Protein AF-A0A538PZJ9-F1 (afdb_monomer)

Secondary structure (DSSP, 8-state):
--EEEEEEE-PPSS--GGGSSEEEEEEE--EEE--SS--EEETT---EEE-SSSEEEEEEE-HHHHHHHHHHHHHHHHHHHHHHHHTTPPPPPHHHHHHHHHHHHHHHHHHHHHH---GGGSEEEEEEEEE-TTS-EEEEEEEEEEEEETTEEEEEEEEEEE-PPTT-EEEEEEE-HHHHHHHHHHHHHT-TTT--HHHHHHHHHHHHHHHT---TTSTT-SEEEEEEETT-SS-B---EEETTEEE-S-S---S---S-SPPPEEE---HHHHHHHHHHHHTT-S-S----TT-------EE--EE-------TT-TT-----S-TTSTTTTT--

Radius of gyration: 20.65 Å; Cα contacts (8 Å, |Δi|>4): 656; chains: 1; bounding box: 59×54×54 Å

Sequence (336 aa):
MTLALGFASRAAIGGDPATKTGTYVMADSRLTIEGPARDRYLDNYLKAVSLGTRSAAVAAGSVTPFVLAIEGARPFIAWNAADRANRGMSPLSLWAEASFVRFHLELMFDEFRTTFADARVNEVTIICAGFFSDGTPGLVRLDRRESQNGNSCESHRAIDVWRPRPGQRVYTVAGTPAYVSILEEAIRRSEPPTGNAFYDVASTLWDIIKHQGDPTRTVGGGLALGYINHGQPLFQWPIIEVDGHVFSRALQYPMNLGTGWPRPMKIHYNPMIFAEIERAHEDGKIASSSPPPDLRFEVTRSWDIRSTTVGELAVGDPRLIVIGQEDQWLLDALDA

Structure (mmCIF, N/CA/C/O backbone):
data_AF-A0A538PZJ9-F1
#
_entry.id   AF-A0A538PZJ9-F1
#
loop_
_atom_site.group_PDB
_atom_site.id
_atom_site.type_symbol
_atom_site.label_atom_id
_atom_site.label_alt_id
_atom_site.label_comp_id
_atom_site.label_asym_id
_atom_site.label_entity_id
_atom_site.label_seq_id
_atom_site.pdbx_PDB_ins_code
_atom_site.Cartn_x
_atom_site.Cartn_y
_atom_site.Cartn_z
_atom_site.occupancy
_atom_site.B_iso_or_equiv
_atom_site.auth_seq_id
_atom_site.auth_comp_id
_atom_site.auth_asym_id
_atom_site.auth_atom_id
_atom_site.pdbx_PDB_model_num
ATOM 1 N N . MET A 1 1 ? 2.276 -8.344 -13.472 1.00 61.62 1 MET A N 1
ATOM 2 C CA . MET A 1 1 ? 1.331 -7.252 -13.144 1.00 61.62 1 MET A CA 1
ATOM 3 C C . MET A 1 1 ? 1.344 -7.032 -11.641 1.00 61.62 1 MET A C 1
ATOM 5 O O . MET A 1 1 ? 1.613 -7.966 -10.895 1.00 61.62 1 MET A O 1
ATOM 9 N N . THR A 1 2 ? 1.183 -5.785 -11.207 1.00 76.62 2 THR A N 1
ATOM 10 C CA . THR A 1 2 ? 1.234 -5.422 -9.789 1.00 76.62 2 THR A CA 1
ATOM 11 C C . THR A 1 2 ? 0.312 -4.238 -9.534 1.00 76.62 2 THR A C 1
ATOM 13 O O . THR A 1 2 ? 0.268 -3.335 -10.369 1.00 76.62 2 THR A O 1
ATOM 16 N N . LEU A 1 3 ? -0.419 -4.261 -8.425 1.00 86.38 3 LEU A N 1
ATOM 17 C CA . LEU A 1 3 ? -1.255 -3.179 -7.924 1.00 86.38 3 LEU A CA 1
ATOM 18 C C . LEU A 1 3 ? -1.035 -3.041 -6.421 1.00 86.38 3 LEU A C 1
ATOM 20 O O . LEU A 1 3 ? -1.098 -4.021 -5.679 1.00 86.38 3 LEU A O 1
ATOM 24 N N . ALA A 1 4 ? -0.819 -1.808 -5.988 1.00 90.06 4 ALA A N 1
ATOM 25 C CA . ALA A 1 4 ? -0.655 -1.433 -4.598 1.00 90.06 4 ALA A CA 1
ATOM 26 C C . ALA A 1 4 ? -1.448 -0.157 -4.322 1.00 90.06 4 ALA A C 1
ATOM 28 O O . ALA A 1 4 ? -1.407 0.801 -5.095 1.00 90.06 4 ALA A O 1
ATOM 29 N N . LEU A 1 5 ? -2.190 -0.162 -3.221 1.00 90.88 5 LEU A N 1
ATOM 30 C CA . LEU A 1 5 ? -3.054 0.932 -2.816 1.00 90.88 5 LEU A CA 1
ATOM 31 C C . LEU A 1 5 ? -2.832 1.240 -1.343 1.00 90.88 5 LEU A C 1
ATOM 33 O O . LEU A 1 5 ? -2.761 0.335 -0.508 1.00 90.88 5 LEU A O 1
ATOM 37 N N . GLY A 1 6 ? -2.793 2.527 -1.023 1.00 88.62 6 GLY A N 1
ATOM 38 C CA . GLY A 1 6 ? -2.803 3.019 0.346 1.00 88.62 6 GLY A CA 1
ATOM 39 C C . GLY A 1 6 ? -3.893 4.056 0.529 1.00 88.62 6 GLY A C 1
ATOM 40 O O . GLY A 1 6 ? -4.125 4.889 -0.346 1.00 88.62 6 GLY A O 1
ATOM 41 N N . PHE A 1 7 ? -4.532 4.023 1.691 1.00 87.00 7 PHE A N 1
ATOM 42 C CA . PHE A 1 7 ? -5.518 5.005 2.107 1.00 87.00 7 PHE A CA 1
ATOM 43 C C . PHE A 1 7 ? -5.257 5.452 3.534 1.00 87.00 7 PHE A C 1
ATOM 45 O O . PHE A 1 7 ? -4.914 4.651 4.408 1.00 87.00 7 PHE A O 1
ATOM 52 N N . ALA A 1 8 ? -5.495 6.733 3.783 1.00 85.00 8 ALA A N 1
ATOM 53 C CA . ALA A 1 8 ? -5.528 7.290 5.119 1.00 85.00 8 ALA A CA 1
ATOM 54 C C . ALA A 1 8 ? -6.752 8.184 5.284 1.00 85.00 8 ALA A C 1
ATOM 56 O O . ALA A 1 8 ? -7.080 9.008 4.432 1.00 85.00 8 ALA A O 1
ATOM 57 N N . SER A 1 9 ? -7.433 8.018 6.407 1.00 81.81 9 SER A N 1
ATOM 58 C CA . SER A 1 9 ? -8.656 8.733 6.744 1.00 81.81 9 SER A CA 1
ATOM 59 C C . SER A 1 9 ? -8.478 9.393 8.096 1.00 81.81 9 SER A C 1
ATOM 61 O O . SER A 1 9 ? -8.022 8.752 9.041 1.00 81.81 9 SER A O 1
ATOM 63 N N . ARG A 1 10 ? -8.880 10.658 8.215 1.00 80.25 10 ARG A N 1
ATOM 64 C CA . ARG A 1 10 ? -9.025 11.343 9.502 1.00 80.25 10 ARG A CA 1
ATOM 65 C C . ARG A 1 10 ? -10.476 11.755 9.680 1.00 80.25 10 ARG A C 1
ATOM 67 O O . ARG A 1 10 ? -10.815 12.934 9.667 1.00 80.25 10 ARG A O 1
ATOM 74 N N . ALA A 1 11 ? -11.345 10.761 9.789 1.00 70.62 11 ALA A N 1
ATOM 75 C CA . ALA A 1 11 ? -12.776 10.980 9.890 1.00 70.62 11 ALA A CA 1
ATOM 76 C C . ALA A 1 11 ? -13.189 11.726 11.167 1.00 70.62 11 ALA A C 1
ATOM 78 O O . ALA A 1 11 ? -12.542 11.635 12.213 1.00 70.62 11 ALA A O 1
ATOM 79 N N . ALA A 1 12 ? -14.320 12.428 11.085 1.00 54.03 12 ALA A N 1
ATOM 80 C CA . ALA A 1 12 ? -15.041 12.867 12.271 1.00 54.03 12 ALA A CA 1
ATOM 81 C C . ALA A 1 12 ? -15.545 11.632 13.048 1.00 54.03 12 ALA A C 1
ATOM 83 O O . ALA A 1 12 ? -15.892 10.610 12.458 1.00 54.03 12 ALA A O 1
ATOM 84 N N . ILE A 1 13 ? -15.527 11.704 14.377 1.00 42.94 13 ILE A N 1
ATOM 85 C CA . ILE A 1 13 ? -15.846 10.596 15.290 1.00 42.94 13 ILE A CA 1
ATOM 86 C C . ILE A 1 13 ? -17.229 9.991 14.953 1.00 42.94 13 ILE A C 1
ATOM 88 O O . ILE A 1 13 ? -18.209 10.729 14.944 1.00 42.94 13 ILE A O 1
ATOM 92 N N . GLY A 1 14 ? -17.324 8.664 14.735 1.00 41.75 14 GLY A N 1
ATOM 93 C CA . GLY A 1 14 ? -18.607 7.929 14.791 1.00 41.75 14 GLY A CA 1
ATOM 94 C C . GLY A 1 14 ? -18.992 6.948 13.666 1.00 41.75 14 GLY A C 1
ATOM 95 O O . GLY A 1 14 ? -20.095 6.417 13.728 1.00 41.75 14 GLY A O 1
ATOM 96 N N . GLY A 1 15 ? -18.154 6.669 12.662 1.00 41.75 15 GLY A N 1
ATOM 97 C CA . GLY A 1 15 ? -18.543 5.816 11.521 1.00 41.75 15 GLY A CA 1
ATOM 98 C C . GLY A 1 15 ? -18.035 4.356 11.515 1.00 41.75 15 GLY A C 1
ATOM 99 O O . GLY A 1 15 ? -17.222 3.953 12.354 1.00 41.75 15 GLY A O 1
ATOM 100 N N . ASP A 1 16 ? -18.526 3.574 10.534 1.00 48.88 16 ASP A N 1
ATOM 101 C CA . ASP A 1 16 ? -18.053 2.245 10.070 1.00 48.88 16 ASP A CA 1
ATOM 102 C C . ASP A 1 16 ? -16.510 2.136 10.140 1.00 48.88 16 ASP A C 1
ATOM 104 O O . ASP A 1 16 ? -15.851 3.139 9.867 1.00 48.88 16 ASP A O 1
ATOM 108 N N . PRO A 1 17 ? -15.884 0.993 10.496 1.00 44.31 17 PRO A N 1
ATOM 109 C CA . PRO A 1 17 ? -14.434 0.788 10.357 1.00 44.31 17 PRO A CA 1
ATOM 110 C C . PRO A 1 17 ? -13.792 1.318 9.054 1.00 44.31 17 PRO A C 1
ATOM 112 O O . PRO A 1 17 ? -12.679 1.830 9.137 1.00 44.31 17 PRO A O 1
ATOM 115 N N . ALA A 1 18 ? -14.481 1.309 7.903 1.00 46.81 18 ALA A N 1
ATOM 116 C CA . ALA A 1 18 ? -14.016 1.927 6.641 1.00 46.81 18 ALA A CA 1
ATOM 117 C C . ALA A 1 18 ? -13.962 3.475 6.659 1.00 46.81 18 ALA A C 1
ATOM 119 O O . ALA A 1 18 ? -13.369 4.130 5.801 1.00 46.81 18 ALA A O 1
ATOM 120 N N . THR A 1 19 ? -14.609 4.072 7.652 1.00 51.59 19 THR A N 1
ATOM 121 C CA . THR A 1 19 ? -14.789 5.510 7.860 1.00 51.59 19 THR A CA 1
ATOM 122 C C . THR A 1 19 ? -14.222 5.974 9.200 1.00 51.59 19 THR A C 1
ATOM 124 O O . THR A 1 19 ? -14.517 7.082 9.625 1.00 51.59 19 THR A O 1
ATOM 127 N N . LYS A 1 20 ? -13.413 5.159 9.887 1.00 71.00 20 LYS A N 1
ATOM 128 C CA . LYS A 1 20 ? -12.708 5.576 11.106 1.00 71.00 20 LYS A CA 1
ATOM 129 C C . LYS A 1 20 ? -11.421 6.321 10.758 1.00 71.00 20 LYS A C 1
ATOM 131 O O . LYS A 1 20 ? -10.907 6.242 9.643 1.00 71.00 20 LYS A O 1
ATOM 136 N N . THR A 1 21 ? -10.912 7.085 11.721 1.00 81.81 21 THR A N 1
ATOM 137 C CA . THR A 1 21 ? -9.557 7.636 11.637 1.00 81.81 21 THR A CA 1
ATOM 138 C C . THR A 1 21 ? -8.569 6.477 11.637 1.00 81.81 21 THR A C 1
ATOM 140 O O . THR A 1 21 ? -8.575 5.693 12.584 1.00 81.81 21 THR A O 1
ATOM 143 N N . GLY A 1 22 ? -7.745 6.348 10.603 1.00 87.44 22 GLY A N 1
ATOM 144 C CA . GLY A 1 22 ? -6.877 5.189 10.420 1.00 87.44 22 GLY A CA 1
ATOM 145 C C . GLY A 1 22 ? -6.266 5.108 9.029 1.00 87.44 22 GLY A C 1
ATOM 146 O O . GLY A 1 22 ? -6.431 6.015 8.209 1.00 87.44 22 GLY A O 1
ATOM 147 N N . THR A 1 23 ? -5.567 4.008 8.773 1.00 88.81 23 THR A N 1
ATOM 148 C CA . THR A 1 23 ? -5.000 3.684 7.464 1.00 88.81 23 THR A CA 1
ATOM 149 C C . THR A 1 23 ? -5.351 2.267 7.047 1.00 88.81 23 THR A C 1
ATOM 151 O O . THR A 1 23 ? -5.601 1.396 7.883 1.00 88.81 23 THR A O 1
ATOM 154 N N . TYR A 1 24 ? -5.382 2.034 5.741 1.00 87.69 24 TYR A N 1
ATOM 155 C CA . TYR A 1 24 ? -5.530 0.705 5.166 1.00 87.69 24 TYR A CA 1
ATOM 156 C C . TYR A 1 24 ? -4.735 0.588 3.872 1.00 87.69 24 TYR A C 1
ATOM 158 O O . TYR A 1 24 ? -4.482 1.578 3.184 1.00 87.69 24 TYR A O 1
ATOM 166 N N . VAL A 1 25 ? -4.315 -0.635 3.572 1.00 90.31 25 VAL A N 1
ATOM 167 C CA . VAL A 1 25 ? -3.546 -0.979 2.379 1.00 90.31 25 VAL A CA 1
ATOM 168 C C . VAL A 1 25 ? -4.177 -2.170 1.684 1.00 90.31 25 VAL A C 1
ATOM 170 O O . VAL A 1 25 ? -4.734 -3.061 2.334 1.00 90.31 25 VAL A O 1
ATOM 173 N N . MET A 1 26 ? -4.070 -2.181 0.362 1.00 88.81 26 MET A N 1
ATOM 174 C CA . MET A 1 26 ? -4.499 -3.294 -0.476 1.00 88.81 26 MET A CA 1
ATOM 175 C C . MET A 1 26 ? -3.424 -3.576 -1.520 1.00 88.81 26 MET A C 1
ATOM 177 O O . MET A 1 26 ? -2.819 -2.647 -2.052 1.00 88.81 26 MET A O 1
ATOM 181 N N . ALA A 1 27 ? -3.183 -4.848 -1.816 1.00 88.50 27 ALA A N 1
ATOM 182 C CA . ALA A 1 27 ? -2.302 -5.246 -2.904 1.00 88.50 27 ALA A CA 1
ATOM 183 C C . ALA A 1 27 ? -2.776 -6.547 -3.541 1.00 88.50 27 ALA A C 1
ATOM 185 O O . ALA A 1 27 ? -3.289 -7.435 -2.853 1.00 88.50 27 ALA A O 1
ATOM 186 N N . ASP A 1 28 ? -2.560 -6.679 -4.845 1.00 84.81 28 ASP A N 1
ATOM 187 C CA . ASP A 1 28 ? -2.688 -7.976 -5.496 1.00 84.81 28 ASP A CA 1
ATOM 188 C C . ASP A 1 28 ? -1.518 -8.893 -5.080 1.00 84.81 28 ASP A C 1
ATOM 190 O O . ASP A 1 28 ? -0.452 -8.436 -4.664 1.00 84.81 28 ASP A O 1
ATOM 194 N N . SER A 1 29 ? -1.699 -10.207 -5.188 1.00 77.81 29 SER A N 1
ATOM 195 C CA . SER A 1 29 ? -0.658 -11.187 -4.821 1.00 77.81 29 SER A CA 1
ATOM 196 C C . SER A 1 29 ? -0.031 -11.896 -6.023 1.00 77.81 29 SER A C 1
ATOM 198 O O . SER A 1 29 ? 0.805 -12.779 -5.849 1.00 77.81 29 SER A O 1
ATOM 200 N N . ARG A 1 30 ? -0.391 -11.522 -7.258 1.00 77.19 30 ARG A N 1
ATOM 201 C CA . ARG A 1 30 ? 0.117 -12.191 -8.460 1.00 77.19 30 ARG A CA 1
ATOM 202 C C . ARG A 1 30 ? 1.496 -11.665 -8.836 1.00 77.19 30 ARG A C 1
ATOM 204 O O . ARG A 1 30 ? 1.635 -10.537 -9.293 1.00 77.19 30 ARG A O 1
ATOM 211 N N . LEU A 1 31 ? 2.531 -12.479 -8.710 1.00 78.75 31 LEU A N 1
ATOM 212 C CA . LEU A 1 31 ? 3.847 -12.186 -9.265 1.00 78.75 31 LEU A CA 1
ATOM 213 C C . LEU A 1 31 ? 3.953 -12.761 -10.679 1.00 78.75 31 LEU A C 1
ATOM 215 O O . LEU A 1 31 ? 3.709 -13.946 -10.899 1.00 78.75 31 LEU A O 1
ATOM 219 N N . THR A 1 32 ? 4.349 -11.920 -11.631 1.00 78.00 32 THR A N 1
ATOM 220 C CA . THR A 1 32 ? 4.743 -12.350 -12.976 1.00 78.00 32 THR A CA 1
ATOM 221 C C . THR A 1 32 ? 6.255 -12.524 -12.999 1.00 78.00 32 THR A C 1
ATOM 223 O O . THR A 1 32 ? 6.982 -11.594 -12.663 1.00 78.00 32 THR A O 1
ATOM 226 N N . ILE A 1 33 ? 6.717 -13.710 -13.380 1.00 78.12 33 ILE A N 1
ATOM 227 C CA . ILE A 1 33 ? 8.124 -14.010 -13.629 1.00 78.12 33 ILE A CA 1
ATOM 228 C C . ILE A 1 33 ? 8.288 -14.096 -15.140 1.00 78.12 33 ILE A C 1
ATOM 230 O O . ILE A 1 33 ? 7.851 -15.071 -15.759 1.00 78.12 33 ILE A O 1
ATOM 234 N N . GLU A 1 34 ? 8.897 -13.068 -15.717 1.00 74.06 34 GLU A N 1
ATOM 235 C CA . GLU A 1 34 ? 9.198 -13.029 -17.144 1.00 74.06 34 GLU A CA 1
ATOM 236 C C . GLU A 1 34 ? 10.219 -14.119 -17.482 1.00 74.06 34 GLU A C 1
ATOM 238 O O . GLU A 1 34 ? 11.221 -14.309 -16.786 1.00 74.06 34 GLU A O 1
ATOM 243 N N . GLY A 1 35 ? 9.934 -14.889 -18.529 1.00 70.25 35 GLY A N 1
ATOM 244 C CA . GLY A 1 35 ? 10.761 -16.018 -18.937 1.00 70.25 35 GLY A CA 1
ATOM 245 C C . GLY A 1 35 ? 11.032 -16.002 -20.439 1.00 70.25 35 GLY A C 1
ATOM 246 O O . GLY A 1 35 ? 10.166 -15.601 -21.210 1.00 70.25 35 GLY A O 1
ATOM 247 N N . PRO A 1 36 ? 12.187 -16.519 -20.897 1.00 69.81 36 PRO A N 1
ATOM 248 C CA . PRO A 1 36 ? 12.606 -16.429 -22.300 1.00 69.81 36 PRO A CA 1
ATOM 249 C C . PRO A 1 36 ? 11.684 -17.154 -23.297 1.00 69.81 36 PRO A C 1
ATOM 251 O O . PRO A 1 36 ? 11.761 -16.896 -24.491 1.00 69.81 36 PRO A O 1
ATOM 254 N N . ALA A 1 37 ? 10.828 -18.068 -22.829 1.00 71.75 37 ALA A N 1
ATOM 255 C CA . ALA A 1 37 ? 9.879 -18.806 -23.670 1.00 71.75 37 ALA A CA 1
ATOM 256 C C . ALA A 1 37 ? 8.406 -18.523 -23.335 1.00 71.75 37 ALA A C 1
ATOM 258 O O . ALA A 1 37 ? 7.539 -18.679 -24.191 1.00 71.75 37 ALA A O 1
ATOM 259 N N . ARG A 1 38 ? 8.115 -18.184 -22.076 1.00 72.25 38 ARG A N 1
ATOM 260 C CA . ARG A 1 38 ? 6.787 -17.829 -21.571 1.00 72.25 38 ARG A CA 1
ATOM 261 C C . ARG A 1 38 ? 6.915 -17.250 -20.173 1.00 72.25 38 ARG A C 1
ATOM 263 O O . ARG A 1 38 ? 7.774 -17.694 -19.402 1.00 72.25 38 ARG A O 1
ATOM 270 N N . ASP A 1 39 ? 5.985 -16.376 -19.834 1.00 76.50 39 ASP A N 1
ATOM 271 C CA . ASP A 1 39 ? 5.821 -15.893 -18.473 1.00 76.50 39 ASP A CA 1
ATOM 272 C C . ASP A 1 39 ? 5.317 -17.012 -17.557 1.00 76.50 39 ASP A C 1
ATOM 274 O O . ASP A 1 39 ? 4.609 -17.940 -17.970 1.00 76.50 39 ASP A O 1
ATOM 278 N N . ARG A 1 40 ? 5.705 -16.931 -16.286 1.00 75.94 40 ARG A N 1
ATOM 279 C CA . ARG A 1 40 ? 5.169 -17.766 -15.208 1.00 75.94 40 ARG A CA 1
ATOM 280 C C . ARG A 1 40 ? 4.471 -16.875 -14.195 1.00 75.94 40 ARG A C 1
ATOM 282 O O . ARG A 1 40 ? 4.907 -15.754 -13.950 1.00 75.94 40 ARG A O 1
ATOM 289 N N . TYR A 1 41 ? 3.422 -17.396 -13.574 1.00 74.56 41 TYR A N 1
ATOM 290 C CA . TYR A 1 41 ? 2.650 -16.669 -12.573 1.00 74.56 41 TYR A CA 1
ATOM 291 C C . TYR A 1 41 ? 2.722 -17.396 -11.230 1.00 74.56 41 TYR A C 1
ATOM 293 O O . TYR A 1 41 ? 2.601 -18.621 -11.175 1.00 74.56 41 TYR A O 1
ATOM 301 N N . LEU A 1 42 ? 2.952 -16.636 -10.161 1.00 74.19 42 LEU A N 1
ATOM 302 C CA . LEU A 1 42 ? 2.802 -17.077 -8.777 1.00 74.19 42 LEU A CA 1
ATOM 303 C C . LEU A 1 42 ? 1.675 -16.259 -8.152 1.00 74.19 42 LEU A C 1
ATOM 305 O O . LEU A 1 42 ? 1.825 -15.057 -7.967 1.00 74.19 42 LEU A O 1
ATOM 309 N N . ASP A 1 43 ? 0.554 -16.895 -7.832 1.00 70.06 43 ASP A N 1
ATOM 310 C CA . ASP A 1 43 ? -0.666 -16.184 -7.426 1.00 70.06 43 ASP A CA 1
ATOM 311 C C . ASP A 1 43 ? -0.727 -15.830 -5.927 1.00 70.06 43 ASP A C 1
ATOM 313 O O . ASP A 1 43 ? -1.637 -15.128 -5.487 1.00 70.06 43 ASP A O 1
ATOM 317 N N . ASN A 1 44 ? 0.251 -16.278 -5.138 1.00 69.38 44 ASN A N 1
ATOM 318 C CA . ASN A 1 44 ? 0.322 -16.128 -3.681 1.00 69.38 44 ASN A CA 1
ATOM 319 C C . ASN A 1 44 ? 1.574 -15.371 -3.207 1.00 69.38 44 ASN A C 1
ATOM 321 O O . ASN A 1 44 ? 2.074 -15.602 -2.103 1.00 69.38 44 ASN A O 1
ATOM 325 N N . TYR A 1 45 ? 2.115 -14.487 -4.043 1.00 75.12 45 TYR A N 1
ATOM 326 C CA . TYR A 1 45 ? 3.289 -13.715 -3.680 1.00 75.12 45 TYR A CA 1
ATOM 327 C C . TYR A 1 45 ? 2.941 -12.557 -2.740 1.00 75.12 45 TYR A C 1
ATOM 329 O O . TYR A 1 45 ? 2.044 -11.754 -3.000 1.00 75.12 45 TYR A O 1
ATOM 337 N N . LEU A 1 46 ? 3.702 -12.427 -1.655 1.00 74.56 46 LEU A N 1
ATOM 338 C CA . LEU A 1 46 ? 3.442 -11.426 -0.635 1.00 74.56 46 LEU A CA 1
ATOM 339 C C . LEU A 1 46 ? 4.003 -10.047 -1.021 1.00 74.56 46 LEU A C 1
ATOM 341 O O . LEU A 1 46 ? 5.167 -9.750 -0.771 1.00 74.56 46 LEU A O 1
ATOM 345 N N . LYS A 1 47 ? 3.148 -9.172 -1.562 1.00 83.12 47 LYS A N 1
ATOM 346 C CA . LYS A 1 47 ? 3.472 -7.756 -1.850 1.00 83.12 47 LYS A CA 1
ATOM 347 C C . LYS A 1 47 ? 3.062 -6.792 -0.736 1.00 83.12 47 LYS A C 1
ATOM 349 O O . LYS A 1 47 ? 3.061 -5.584 -0.939 1.00 83.12 47 LYS A O 1
ATOM 354 N N . ALA A 1 48 ? 2.664 -7.325 0.418 1.00 87.50 48 ALA A N 1
ATOM 355 C CA . ALA A 1 48 ? 2.088 -6.582 1.530 1.00 87.50 48 ALA A CA 1
ATOM 356 C C . ALA A 1 48 ? 2.698 -7.042 2.860 1.00 87.50 48 ALA A C 1
ATOM 358 O O . ALA A 1 48 ? 2.634 -8.225 3.216 1.00 87.50 48 ALA A O 1
ATOM 359 N N . VAL A 1 49 ? 3.297 -6.121 3.611 1.00 89.50 49 VAL A N 1
ATOM 360 C CA . VAL A 1 49 ? 4.055 -6.433 4.828 1.00 89.50 49 VAL A CA 1
ATOM 361 C C . VAL A 1 49 ? 3.747 -5.473 5.964 1.00 89.50 49 VAL A C 1
ATOM 363 O O . VAL A 1 49 ? 3.476 -4.303 5.736 1.00 89.50 49 VAL A O 1
ATOM 366 N N . SER A 1 50 ? 3.817 -5.954 7.206 1.00 90.19 50 SER A N 1
ATOM 367 C CA . SER A 1 50 ? 3.918 -5.052 8.359 1.00 90.19 50 SER A CA 1
ATOM 368 C C . SER A 1 50 ? 5.341 -4.502 8.410 1.00 90.19 50 SER A C 1
ATOM 370 O O . SER A 1 50 ? 6.286 -5.294 8.352 1.00 90.19 50 SER A O 1
ATOM 372 N N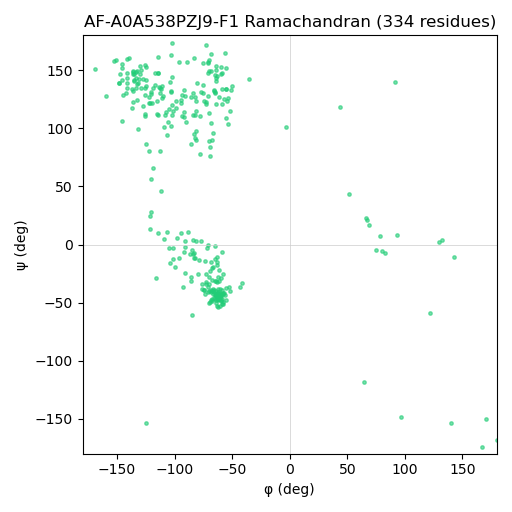 . LEU A 1 51 ? 5.486 -3.183 8.529 1.00 89.06 51 LEU A N 1
ATOM 373 C CA . LEU A 1 51 ? 6.792 -2.552 8.727 1.00 89.06 51 LEU A CA 1
ATOM 374 C C . LEU A 1 51 ? 7.141 -2.553 10.215 1.00 89.06 51 LEU A C 1
ATOM 376 O O . LEU A 1 51 ? 8.102 -3.201 10.625 1.00 89.06 51 LEU A O 1
ATOM 380 N N . GLY A 1 52 ? 6.302 -1.898 11.015 1.00 86.19 52 GLY A N 1
ATOM 381 C CA . GLY A 1 52 ? 6.354 -1.915 12.470 1.00 86.19 52 GLY A CA 1
ATOM 382 C C . GLY A 1 52 ? 5.031 -2.355 13.088 1.00 86.19 52 GLY A C 1
ATOM 383 O O . GLY A 1 52 ? 4.237 -3.088 12.492 1.00 86.19 52 GLY A O 1
ATOM 384 N N . THR A 1 53 ? 4.780 -1.910 14.319 1.00 84.94 53 THR A N 1
ATOM 385 C CA . THR A 1 53 ? 3.551 -2.252 15.052 1.00 84.94 53 THR A CA 1
ATOM 386 C C . THR A 1 53 ? 2.330 -1.534 14.490 1.00 84.94 53 THR A C 1
ATOM 388 O O . THR A 1 53 ? 1.241 -2.102 14.478 1.00 84.94 53 THR A O 1
ATOM 391 N N . ARG A 1 54 ? 2.496 -0.301 13.997 1.00 88.88 54 ARG A N 1
ATOM 392 C CA . ARG A 1 54 ? 1.392 0.579 13.580 1.00 88.88 54 ARG A CA 1
ATOM 393 C C . ARG A 1 54 ? 1.467 1.010 12.116 1.00 88.88 54 ARG A C 1
ATOM 395 O O . ARG A 1 54 ? 0.906 2.043 11.750 1.00 88.88 54 ARG A O 1
ATOM 402 N N . SER A 1 55 ? 2.131 0.212 11.290 1.00 93.62 55 SER A N 1
ATOM 403 C CA . SER A 1 55 ? 2.361 0.524 9.884 1.00 93.62 55 SER A CA 1
ATOM 404 C C . SER A 1 55 ? 2.514 -0.720 9.014 1.00 93.62 55 SER A C 1
ATOM 406 O O . SER A 1 55 ? 2.873 -1.812 9.470 1.00 93.62 55 SER A O 1
ATOM 408 N N . ALA A 1 56 ? 2.263 -0.530 7.727 1.00 93.94 56 ALA A N 1
ATOM 409 C CA . ALA A 1 56 ? 2.436 -1.529 6.692 1.00 93.94 56 ALA A CA 1
ATOM 410 C C . ALA A 1 56 ? 3.024 -0.905 5.428 1.00 93.94 56 ALA A C 1
ATOM 412 O O . ALA A 1 56 ? 2.928 0.303 5.226 1.00 93.94 56 ALA A O 1
ATOM 413 N N . ALA A 1 57 ? 3.591 -1.746 4.570 1.00 94.62 57 ALA A N 1
ATOM 414 C CA . ALA A 1 57 ? 4.004 -1.397 3.223 1.00 94.62 57 ALA A CA 1
ATOM 415 C C . ALA A 1 57 ? 3.355 -2.334 2.209 1.00 94.62 57 ALA A C 1
ATOM 417 O O . ALA A 1 57 ? 3.249 -3.541 2.443 1.00 94.62 57 ALA A O 1
ATOM 418 N N . VAL A 1 58 ? 2.964 -1.770 1.074 1.00 93.19 58 VAL A N 1
ATOM 419 C CA . VAL A 1 58 ? 2.582 -2.502 -0.133 1.00 93.19 58 VAL A CA 1
ATOM 420 C C . VAL A 1 58 ? 3.409 -2.018 -1.312 1.00 93.19 58 VAL A C 1
ATOM 422 O O . VAL A 1 58 ? 3.847 -0.868 -1.306 1.00 93.19 58 VAL A O 1
ATOM 425 N N . ALA A 1 59 ? 3.633 -2.864 -2.314 1.00 92.00 59 ALA A N 1
ATOM 426 C CA . ALA A 1 59 ? 4.448 -2.481 -3.461 1.00 92.00 59 ALA A CA 1
ATOM 427 C C . ALA A 1 59 ? 3.883 -2.894 -4.816 1.00 92.00 59 ALA A C 1
ATOM 429 O O . ALA A 1 59 ? 3.232 -3.931 -4.966 1.00 92.00 59 ALA A O 1
ATOM 430 N N . ALA A 1 60 ? 4.199 -2.062 -5.802 1.00 90.19 60 ALA A N 1
ATOM 431 C CA . ALA A 1 60 ? 3.999 -2.313 -7.215 1.00 90.19 60 ALA A CA 1
ATOM 432 C C . ALA A 1 60 ? 5.321 -2.131 -7.977 1.00 90.19 60 ALA A C 1
ATOM 434 O O . ALA A 1 60 ? 6.207 -1.406 -7.534 1.00 90.19 60 ALA A O 1
ATOM 435 N N . GLY A 1 61 ? 5.454 -2.799 -9.119 1.00 87.19 61 GLY A N 1
ATOM 436 C CA . GLY A 1 61 ? 6.674 -2.878 -9.914 1.00 87.19 61 GLY A CA 1
ATOM 437 C C . GLY A 1 61 ? 7.477 -4.148 -9.634 1.00 87.19 61 GLY A C 1
ATOM 438 O O . GLY A 1 61 ? 6.933 -5.216 -9.344 1.00 87.19 61 GLY A O 1
ATOM 439 N N . SER A 1 62 ? 8.790 -4.028 -9.759 1.00 83.44 62 SER A N 1
ATOM 440 C CA . SER A 1 62 ? 9.758 -5.091 -9.552 1.00 83.44 62 SER A CA 1
ATOM 441 C C . SER A 1 62 ? 9.768 -5.558 -8.100 1.00 83.44 62 SER A C 1
ATOM 443 O O . SER A 1 62 ? 9.850 -4.778 -7.149 1.00 83.44 62 SER A O 1
ATOM 445 N N . VAL A 1 63 ? 9.694 -6.875 -7.933 1.00 81.31 63 VAL A N 1
ATOM 446 C CA . VAL A 1 63 ? 9.580 -7.509 -6.620 1.00 81.31 63 VAL A CA 1
ATOM 447 C C . VAL A 1 63 ? 10.901 -7.521 -5.858 1.00 81.31 63 VAL A C 1
ATOM 449 O O . VAL A 1 63 ? 10.921 -7.395 -4.638 1.00 81.31 63 VAL A O 1
ATOM 452 N N . THR A 1 64 ? 12.014 -7.652 -6.573 1.00 81.62 64 THR A N 1
ATOM 453 C CA . THR A 1 64 ? 13.342 -7.787 -5.980 1.00 81.62 64 THR A CA 1
ATOM 454 C C . THR A 1 64 ? 13.764 -6.556 -5.174 1.00 81.62 64 THR A C 1
ATOM 456 O O . THR A 1 64 ? 14.080 -6.730 -3.995 1.00 81.62 64 THR A O 1
ATOM 459 N N . PRO A 1 65 ? 13.719 -5.318 -5.715 1.00 84.62 65 PRO A N 1
ATOM 460 C CA . PRO A 1 65 ? 14.068 -4.134 -4.932 1.00 84.62 65 PRO A CA 1
ATOM 461 C C . PRO A 1 65 ? 13.114 -3.923 -3.748 1.00 84.62 65 PRO A C 1
ATOM 463 O O . PRO A 1 65 ? 13.560 -3.496 -2.687 1.00 84.62 65 PRO A O 1
ATOM 466 N N . PHE A 1 66 ? 11.832 -4.292 -3.874 1.00 87.50 66 PHE A N 1
ATOM 467 C CA . PHE A 1 66 ? 10.900 -4.272 -2.744 1.00 87.50 66 PHE A CA 1
ATOM 468 C C . PHE A 1 66 ? 11.335 -5.223 -1.623 1.00 87.50 66 PHE A C 1
ATOM 470 O O . PHE A 1 66 ? 11.472 -4.794 -0.480 1.00 87.50 66 PHE A O 1
ATOM 477 N N . VAL A 1 67 ? 11.579 -6.500 -1.932 1.00 86.50 67 VAL A N 1
ATOM 478 C CA . VAL A 1 67 ? 11.969 -7.504 -0.927 1.00 86.50 67 VAL A CA 1
ATOM 479 C C . VAL A 1 67 ? 13.246 -7.093 -0.218 1.00 86.50 67 VAL A C 1
ATOM 481 O O . VAL A 1 67 ? 13.294 -7.131 1.006 1.00 86.50 67 VAL A O 1
ATOM 484 N N . LEU A 1 68 ? 14.262 -6.671 -0.969 1.00 85.38 68 LEU A N 1
ATOM 485 C CA . LEU A 1 68 ? 15.545 -6.284 -0.392 1.00 85.38 68 LEU A CA 1
ATOM 486 C C . LEU A 1 68 ? 15.414 -5.042 0.499 1.00 85.38 68 LEU A C 1
ATOM 488 O O . LEU A 1 68 ? 15.945 -5.032 1.608 1.00 85.38 68 LEU A O 1
ATOM 492 N N . ALA A 1 69 ? 14.646 -4.034 0.070 1.00 89.81 69 ALA A N 1
ATOM 493 C CA . ALA A 1 69 ? 14.381 -2.850 0.884 1.00 89.81 69 ALA A CA 1
ATOM 494 C C . ALA A 1 69 ? 13.668 -3.205 2.200 1.00 89.81 69 ALA A C 1
ATOM 496 O O . ALA A 1 69 ? 14.036 -2.723 3.272 1.00 89.81 69 ALA A O 1
ATOM 497 N N . ILE A 1 70 ? 12.655 -4.072 2.127 1.00 91.44 70 ILE A N 1
ATOM 498 C CA . ILE A 1 70 ? 11.858 -4.490 3.282 1.00 91.44 70 ILE A CA 1
ATOM 499 C C . ILE A 1 70 ? 12.659 -5.374 4.238 1.00 91.44 70 ILE A C 1
ATOM 501 O O . ILE A 1 70 ? 12.664 -5.116 5.442 1.00 91.44 70 ILE A O 1
ATOM 505 N N . GLU A 1 71 ? 13.322 -6.410 3.733 1.00 89.06 71 GLU A N 1
ATOM 506 C CA . GLU A 1 71 ? 14.089 -7.349 4.557 1.00 89.06 71 GLU A CA 1
ATOM 507 C C . GLU A 1 71 ? 15.349 -6.693 5.140 1.00 89.06 71 GLU A C 1
ATOM 509 O O . GLU A 1 71 ? 15.754 -7.039 6.247 1.00 89.06 71 GLU A O 1
ATOM 514 N N . GLY A 1 72 ? 15.904 -5.681 4.465 1.00 88.81 72 GLY A N 1
ATOM 515 C CA . GLY A 1 72 ? 16.940 -4.817 5.026 1.00 88.81 72 GLY A CA 1
ATOM 516 C C . GLY A 1 72 ? 16.418 -3.919 6.153 1.00 88.81 72 GLY A C 1
ATOM 517 O O . GLY A 1 72 ? 17.008 -3.872 7.228 1.00 88.81 72 GLY A O 1
ATOM 518 N N . ALA A 1 73 ? 15.279 -3.246 5.958 1.00 91.81 73 ALA A N 1
ATOM 519 C CA . ALA A 1 73 ? 14.759 -2.269 6.919 1.00 91.81 73 ALA A CA 1
ATOM 520 C C . ALA A 1 73 ? 14.111 -2.889 8.173 1.00 91.81 73 ALA A C 1
ATOM 522 O O . ALA A 1 73 ? 14.258 -2.360 9.280 1.00 91.81 73 ALA A O 1
ATOM 523 N N . ARG A 1 74 ? 13.376 -4.001 8.029 1.00 90.00 74 ARG A N 1
ATOM 524 C CA . ARG A 1 74 ? 12.559 -4.587 9.111 1.00 90.00 74 ARG A CA 1
ATOM 525 C C . ARG A 1 74 ? 13.344 -4.957 10.376 1.00 90.00 74 ARG A C 1
ATOM 527 O O . ARG A 1 74 ? 12.826 -4.668 11.455 1.00 90.00 74 ARG A O 1
ATOM 534 N N . PRO A 1 75 ? 14.555 -5.543 10.313 1.00 90.12 75 PRO A N 1
ATOM 535 C CA . PRO A 1 75 ? 15.353 -5.811 11.508 1.00 90.12 75 PRO A CA 1
ATOM 536 C C . PRO A 1 75 ? 15.648 -4.550 12.331 1.00 90.12 75 PRO A C 1
ATOM 538 O O . PRO A 1 75 ? 15.510 -4.574 13.554 1.00 90.12 75 PRO A O 1
ATOM 541 N N . PHE A 1 76 ? 15.974 -3.430 11.676 1.00 89.25 76 PHE A N 1
ATOM 542 C CA . PHE A 1 76 ? 16.247 -2.158 12.355 1.00 89.25 76 PHE A CA 1
ATOM 543 C C . PHE A 1 76 ? 14.988 -1.544 12.962 1.00 89.25 76 PHE A C 1
ATOM 545 O O . PHE A 1 76 ? 15.035 -1.038 14.086 1.00 89.25 76 PHE A O 1
ATOM 552 N N . ILE A 1 77 ? 13.860 -1.621 12.250 1.00 91.56 77 ILE A N 1
ATOM 553 C CA . ILE A 1 77 ? 12.558 -1.170 12.758 1.00 91.56 77 ILE A CA 1
ATOM 554 C C . ILE A 1 77 ? 12.163 -1.995 13.990 1.00 91.56 77 ILE A C 1
ATOM 556 O O . ILE A 1 77 ? 11.793 -1.430 15.018 1.00 91.56 77 ILE A O 1
ATOM 560 N N . ALA A 1 78 ? 12.297 -3.323 13.925 1.00 88.94 78 ALA A N 1
ATOM 561 C CA . ALA A 1 78 ? 11.969 -4.223 15.027 1.00 88.94 78 ALA A CA 1
ATOM 562 C C . ALA A 1 78 ? 12.874 -4.005 16.250 1.00 88.94 78 ALA A C 1
ATOM 564 O O . ALA A 1 78 ? 12.379 -3.946 17.377 1.00 88.94 78 ALA A O 1
ATOM 565 N N . TRP A 1 79 ? 14.182 -3.837 16.034 1.00 88.81 79 TRP A N 1
ATOM 566 C CA . TRP A 1 79 ? 15.132 -3.541 17.104 1.00 88.81 79 TRP A CA 1
ATOM 567 C C . TRP A 1 79 ? 14.817 -2.205 17.791 1.00 88.81 79 TRP A C 1
ATOM 569 O O . TRP A 1 79 ? 14.709 -2.162 19.017 1.00 88.81 79 TRP A O 1
ATOM 579 N N . ASN A 1 80 ? 14.573 -1.140 17.018 1.00 89.75 80 ASN A N 1
ATOM 580 C CA . ASN A 1 80 ? 14.174 0.160 17.566 1.00 89.75 80 ASN A CA 1
ATOM 581 C C . ASN A 1 80 ? 12.840 0.079 18.315 1.00 89.75 80 ASN A C 1
ATOM 583 O O . ASN A 1 80 ? 12.697 0.677 19.378 1.00 89.75 80 ASN A O 1
ATOM 587 N N . ALA A 1 81 ? 11.860 -0.660 17.790 1.00 86.81 81 ALA A N 1
ATOM 588 C CA . ALA A 1 81 ? 10.580 -0.847 18.465 1.00 86.81 81 ALA A CA 1
ATOM 589 C C . ALA A 1 81 ? 10.756 -1.528 19.833 1.00 86.81 81 ALA A C 1
ATOM 591 O O . ALA A 1 81 ? 10.142 -1.095 20.809 1.00 86.81 81 ALA A O 1
ATOM 592 N N . ALA A 1 82 ? 11.620 -2.545 19.921 1.00 87.00 82 ALA A N 1
ATOM 593 C CA . ALA A 1 82 ? 11.925 -3.231 21.174 1.00 87.00 82 ALA A CA 1
ATOM 594 C C . ALA A 1 82 ? 12.680 -2.332 22.171 1.00 87.00 82 ALA A C 1
ATOM 596 O O . ALA A 1 82 ? 12.292 -2.256 23.337 1.00 87.00 82 ALA A O 1
ATOM 597 N N . ASP A 1 83 ? 13.718 -1.613 21.727 1.00 89.50 83 ASP A N 1
ATOM 598 C CA . ASP A 1 83 ? 14.477 -0.686 22.583 1.00 89.50 83 ASP A CA 1
ATOM 599 C C . ASP A 1 83 ? 13.589 0.447 23.121 1.00 89.50 83 ASP A C 1
ATOM 601 O O . ASP A 1 83 ? 13.575 0.720 24.322 1.00 89.50 83 ASP A O 1
ATOM 605 N N . ARG A 1 84 ? 12.762 1.048 22.259 1.00 89.62 84 ARG A N 1
ATOM 606 C CA . ARG A 1 84 ? 11.818 2.102 22.656 1.00 89.62 84 ARG A CA 1
ATOM 607 C C . ARG A 1 84 ? 10.771 1.590 23.639 1.00 89.62 84 ARG A C 1
ATOM 609 O O . ARG A 1 84 ? 10.512 2.265 24.633 1.00 89.62 84 ARG A O 1
ATOM 616 N N . ALA A 1 85 ? 10.228 0.390 23.422 1.00 87.56 85 ALA A N 1
ATOM 617 C CA . ALA A 1 85 ? 9.296 -0.233 24.361 1.00 87.56 85 ALA A CA 1
ATOM 618 C C . ALA A 1 85 ? 9.937 -0.457 25.743 1.00 87.56 85 ALA A C 1
ATOM 620 O O . ALA A 1 85 ? 9.327 -0.118 26.757 1.00 87.56 85 ALA A O 1
ATOM 621 N N . ASN A 1 86 ? 11.188 -0.932 25.791 1.00 91.25 86 ASN A N 1
ATOM 622 C CA . ASN A 1 86 ? 11.935 -1.114 27.044 1.00 91.25 86 ASN A CA 1
ATOM 623 C C . ASN A 1 86 ? 12.180 0.205 27.794 1.00 91.25 86 ASN A C 1
ATOM 625 O O . ASN A 1 86 ? 12.280 0.212 29.019 1.00 91.25 86 ASN A O 1
ATOM 629 N N . ARG A 1 87 ? 12.254 1.326 27.069 1.00 92.56 87 ARG A N 1
ATOM 630 C CA . ARG A 1 87 ? 12.425 2.676 27.628 1.00 92.56 87 ARG A CA 1
ATOM 631 C C . ARG A 1 87 ? 11.102 3.398 27.910 1.00 92.56 87 ARG A C 1
ATOM 633 O O . ARG A 1 87 ? 11.128 4.560 28.302 1.00 92.56 87 ARG A O 1
ATOM 640 N N . GLY A 1 88 ? 9.953 2.751 27.692 1.00 89.38 88 GLY A N 1
ATOM 641 C CA . GLY A 1 88 ? 8.634 3.377 27.847 1.00 89.38 88 GLY A CA 1
ATOM 642 C C . GLY A 1 88 ? 8.348 4.487 26.828 1.00 89.38 88 GLY A C 1
ATOM 643 O O . GLY A 1 88 ? 7.538 5.373 27.089 1.00 89.38 88 GLY A O 1
ATOM 644 N N . MET A 1 89 ? 9.025 4.466 25.679 1.00 87.12 89 MET A N 1
ATOM 645 C CA . MET A 1 89 ? 8.865 5.449 24.609 1.00 87.12 89 MET A CA 1
ATOM 646 C C . MET A 1 89 ? 7.769 5.025 23.622 1.00 87.12 89 MET A C 1
ATOM 648 O O . MET A 1 89 ? 7.462 3.843 23.462 1.00 87.12 89 MET A O 1
ATOM 652 N N . SER A 1 90 ? 7.200 6.002 22.913 1.00 84.06 90 SER A N 1
ATOM 653 C CA . SER A 1 90 ? 6.264 5.749 21.811 1.00 84.06 90 SER A CA 1
ATOM 654 C C . SER A 1 90 ? 6.912 4.908 20.699 1.00 84.06 90 SER A C 1
ATOM 656 O O . SER A 1 90 ? 8.128 4.998 20.519 1.00 84.06 90 SER A O 1
ATOM 658 N N . PRO A 1 91 ? 6.147 4.124 19.913 1.00 84.94 91 PRO A N 1
ATOM 659 C CA . PRO A 1 91 ? 6.664 3.452 18.716 1.00 84.94 91 PRO A CA 1
ATOM 660 C C . PRO A 1 91 ? 7.294 4.429 17.713 1.00 84.94 91 PRO A C 1
ATOM 662 O O . PRO A 1 91 ? 7.071 5.638 17.793 1.00 84.94 91 PRO A O 1
ATOM 665 N N . LEU A 1 92 ? 8.063 3.903 16.755 1.00 88.44 92 LEU A N 1
ATOM 666 C CA . LEU A 1 92 ? 8.542 4.706 15.630 1.00 88.44 92 LEU A CA 1
ATOM 667 C C . LEU A 1 92 ? 7.364 5.302 14.845 1.00 88.44 92 LEU A C 1
ATOM 669 O O . LEU A 1 92 ? 6.290 4.704 14.752 1.00 88.44 92 LEU A O 1
ATOM 673 N N . SER A 1 93 ? 7.578 6.497 14.295 1.00 91.00 93 SER A N 1
ATOM 674 C CA . SER A 1 93 ? 6.622 7.133 13.393 1.00 91.00 93 SER A CA 1
ATOM 675 C C . SER A 1 93 ? 6.671 6.483 12.010 1.00 91.00 93 SER A C 1
ATOM 677 O O . SER A 1 93 ? 7.705 5.955 11.591 1.00 91.00 93 SER A O 1
ATOM 679 N N . LEU A 1 94 ? 5.573 6.601 11.260 1.00 92.50 94 LEU A N 1
ATOM 680 C CA . LEU A 1 94 ? 5.503 6.187 9.857 1.00 92.50 94 LEU A CA 1
ATOM 681 C C . LEU A 1 94 ? 6.644 6.789 9.025 1.00 92.50 94 LEU A C 1
ATOM 683 O O . LEU A 1 94 ? 7.206 6.102 8.178 1.00 92.50 94 LEU A O 1
ATOM 687 N N . TRP A 1 95 ? 6.995 8.056 9.269 1.00 91.12 95 TRP A N 1
ATOM 688 C CA . TRP A 1 95 ? 8.092 8.723 8.568 1.00 91.12 95 TRP A CA 1
ATOM 689 C C . TRP A 1 95 ? 9.439 8.049 8.833 1.00 91.12 95 TRP A C 1
ATOM 691 O O . TRP A 1 95 ? 10.178 7.771 7.889 1.00 91.12 95 TRP A O 1
ATOM 701 N N . ALA A 1 96 ? 9.743 7.740 10.096 1.00 89.31 96 ALA A N 1
ATOM 702 C CA . ALA A 1 96 ? 10.991 7.077 10.460 1.00 89.31 96 ALA A CA 1
ATOM 703 C C . ALA A 1 96 ? 11.082 5.675 9.835 1.00 89.31 96 ALA A C 1
ATOM 705 O O . ALA A 1 96 ? 12.095 5.317 9.238 1.00 89.31 96 ALA A O 1
ATOM 706 N N . GLU A 1 97 ? 10.000 4.897 9.904 1.00 93.50 97 GLU A N 1
ATOM 707 C CA . GLU A 1 97 ? 9.941 3.557 9.310 1.00 93.50 97 GLU A CA 1
ATOM 708 C C . GLU A 1 97 ? 10.066 3.599 7.780 1.00 93.50 97 GLU A C 1
ATOM 710 O O . GLU A 1 97 ? 10.850 2.842 7.207 1.00 93.50 97 GLU A O 1
ATOM 715 N N . ALA A 1 98 ? 9.364 4.518 7.108 1.00 92.12 98 ALA A N 1
ATOM 716 C CA . ALA A 1 98 ? 9.482 4.707 5.663 1.00 92.12 98 ALA A CA 1
ATOM 717 C C . ALA A 1 98 ? 10.878 5.205 5.251 1.00 92.12 98 ALA A C 1
ATOM 719 O O . ALA A 1 98 ? 11.371 4.830 4.189 1.00 92.12 98 ALA A O 1
ATOM 720 N N . SER A 1 99 ? 11.545 5.989 6.101 1.00 88.62 99 SER A N 1
ATOM 721 C CA . SER A 1 99 ? 12.924 6.436 5.874 1.00 88.62 99 SER A CA 1
ATOM 722 C C . SER A 1 99 ? 13.918 5.274 5.929 1.00 88.62 99 SER A C 1
ATOM 724 O O . SER A 1 99 ? 14.790 5.191 5.067 1.00 88.62 99 SER A O 1
ATOM 726 N N . PHE A 1 100 ? 13.749 4.320 6.856 1.00 90.69 100 PHE A N 1
ATOM 727 C CA . PHE A 1 100 ? 14.545 3.084 6.852 1.00 90.69 100 PHE A CA 1
ATOM 728 C C . PHE A 1 100 ? 14.321 2.263 5.580 1.00 90.69 100 PHE A C 1
ATOM 730 O O . PHE A 1 100 ? 15.289 1.763 5.006 1.00 90.69 100 PHE A O 1
ATOM 737 N N . VAL A 1 101 ? 13.069 2.141 5.124 1.00 94.12 101 VAL A N 1
ATOM 738 C CA . VAL A 1 101 ? 12.745 1.448 3.864 1.00 94.12 101 VAL A CA 1
ATOM 739 C C . VAL A 1 101 ? 13.399 2.152 2.680 1.00 94.12 101 VAL A C 1
ATOM 741 O O . VAL A 1 101 ? 14.031 1.491 1.864 1.00 94.12 101 VAL A O 1
ATOM 744 N N . ARG A 1 102 ? 13.312 3.484 2.605 1.00 91.12 102 ARG A N 1
ATOM 745 C CA . ARG A 1 102 ? 13.948 4.279 1.548 1.00 91.12 102 ARG A CA 1
ATOM 746 C C . ARG A 1 102 ? 15.462 4.101 1.539 1.00 91.12 102 ARG A C 1
ATOM 748 O O . ARG A 1 102 ? 16.024 3.874 0.477 1.00 91.12 102 ARG A O 1
ATOM 755 N N . PHE A 1 103 ? 16.113 4.195 2.696 1.00 88.62 103 PHE A N 1
ATOM 756 C CA . PHE A 1 103 ? 17.561 4.022 2.803 1.00 88.62 103 PHE A CA 1
ATOM 757 C C . PHE A 1 103 ? 18.007 2.674 2.217 1.00 88.62 103 PHE A C 1
ATOM 759 O O . PHE A 1 103 ? 18.906 2.627 1.380 1.00 88.62 103 PHE A O 1
ATOM 766 N N . HIS A 1 104 ? 17.328 1.587 2.596 1.00 89.81 104 HIS A N 1
ATOM 767 C CA . HIS A 1 104 ? 17.634 0.258 2.066 1.00 89.81 104 HIS A CA 1
ATOM 768 C C . HIS A 1 104 ? 17.242 0.111 0.598 1.00 89.81 104 HIS A C 1
ATOM 770 O O . HIS A 1 104 ? 17.948 -0.565 -0.143 1.00 89.81 104 HIS A O 1
ATOM 776 N N . LEU A 1 105 ? 16.155 0.752 0.162 1.00 89.06 105 LEU A N 1
ATOM 777 C CA . LEU A 1 105 ? 15.774 0.778 -1.243 1.00 89.06 105 LEU A CA 1
ATOM 778 C C . LEU A 1 105 ? 16.889 1.391 -2.087 1.00 89.06 105 LEU A C 1
ATOM 780 O O . LEU A 1 105 ? 17.313 0.754 -3.037 1.00 89.06 105 LEU A O 1
ATOM 784 N N . GLU A 1 106 ? 17.406 2.565 -1.727 1.00 84.75 106 GLU A N 1
ATOM 785 C CA . GLU A 1 106 ? 18.487 3.212 -2.484 1.00 84.75 106 GLU A CA 1
ATOM 786 C C . GLU A 1 106 ? 19.768 2.364 -2.491 1.00 84.75 106 GLU A C 1
ATOM 788 O O . GLU A 1 106 ? 20.344 2.137 -3.554 1.00 84.75 106 GLU A O 1
ATOM 793 N N . LEU A 1 107 ? 20.166 1.822 -1.333 1.00 81.62 107 LEU A N 1
ATOM 794 C CA . LEU A 1 107 ? 21.361 0.979 -1.215 1.00 81.62 107 LEU A CA 1
ATOM 795 C C . LEU A 1 107 ? 21.276 -0.266 -2.112 1.00 81.62 107 LEU A C 1
ATOM 797 O O . LEU A 1 107 ? 22.206 -0.579 -2.853 1.00 81.62 107 LEU A O 1
ATOM 801 N N . MET A 1 108 ? 20.145 -0.971 -2.048 1.00 77.88 108 MET A N 1
ATOM 802 C CA . MET A 1 108 ? 19.936 -2.212 -2.794 1.00 77.88 108 MET A CA 1
ATOM 803 C C . MET A 1 108 ? 19.735 -1.951 -4.277 1.00 77.88 108 MET A C 1
ATOM 805 O O . MET A 1 108 ? 20.148 -2.759 -5.100 1.00 77.88 108 MET 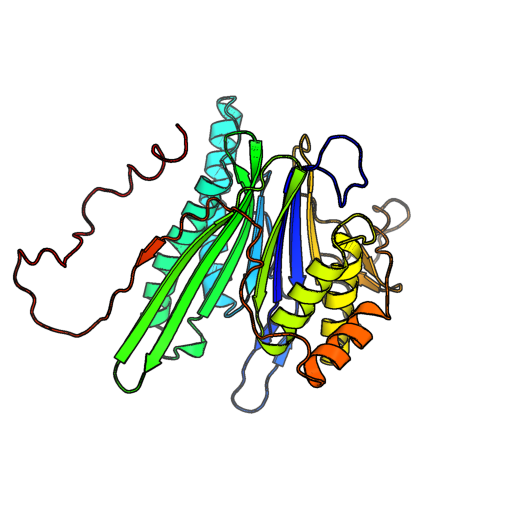A O 1
ATOM 809 N N . PHE A 1 109 ? 19.129 -0.824 -4.633 1.00 76.38 109 PHE A N 1
ATOM 810 C CA . PHE A 1 109 ? 18.913 -0.454 -6.021 1.00 76.38 109 PHE A CA 1
ATOM 811 C C . PHE A 1 109 ? 20.238 -0.133 -6.731 1.00 76.38 109 PHE A C 1
ATOM 813 O O . PHE A 1 109 ? 20.440 -0.572 -7.863 1.00 76.38 109 PHE A O 1
ATOM 820 N N . ASP A 1 110 ? 21.179 0.536 -6.055 1.00 72.19 110 ASP A N 1
ATOM 821 C CA . ASP A 1 110 ? 22.524 0.779 -6.591 1.00 72.19 110 ASP A CA 1
ATOM 822 C C . ASP A 1 110 ? 23.322 -0.522 -6.798 1.00 72.19 110 ASP A C 1
ATOM 824 O O . ASP A 1 110 ? 23.996 -0.675 -7.821 1.00 72.19 110 ASP A O 1
ATOM 828 N N . GLU A 1 111 ? 23.218 -1.479 -5.871 1.00 72.19 111 GLU A N 1
ATOM 829 C CA . GLU A 1 111 ? 23.854 -2.803 -5.980 1.00 72.19 111 GLU A CA 1
ATOM 830 C C . GLU A 1 111 ? 23.187 -3.686 -7.049 1.00 72.19 111 GLU A C 1
ATOM 832 O O . GLU A 1 111 ? 23.846 -4.421 -7.792 1.00 72.19 111 GLU A O 1
ATOM 837 N N . PHE A 1 112 ? 21.866 -3.586 -7.191 1.00 69.88 112 PHE A N 1
ATOM 838 C CA . PHE A 1 112 ? 21.135 -4.325 -8.210 1.00 69.88 112 PHE A CA 1
ATOM 839 C C . PHE A 1 112 ? 21.469 -3.814 -9.610 1.00 69.88 112 PHE A C 1
ATOM 841 O O . PHE A 1 112 ? 21.705 -4.618 -10.506 1.00 69.88 112 PHE A O 1
ATOM 848 N N . ARG A 1 113 ? 21.592 -2.494 -9.787 1.00 67.56 113 ARG A N 1
ATOM 849 C CA . ARG A 1 113 ? 21.992 -1.865 -11.054 1.00 67.56 113 ARG A CA 1
ATOM 850 C C . ARG A 1 113 ? 23.360 -2.336 -11.548 1.00 67.56 113 ARG A C 1
ATOM 852 O O . ARG A 1 113 ? 23.552 -2.509 -12.749 1.00 67.56 113 ARG A O 1
ATOM 859 N N . THR A 1 114 ? 24.331 -2.520 -10.653 1.00 66.00 114 THR A N 1
ATOM 860 C CA . THR A 1 114 ? 25.663 -3.016 -11.045 1.00 66.00 114 THR A CA 1
ATOM 861 C C . THR A 1 114 ? 25.645 -4.502 -11.402 1.00 66.00 114 THR A C 1
ATOM 863 O O . THR A 1 114 ? 26.480 -4.945 -12.189 1.00 66.00 114 THR A O 1
ATOM 866 N N . THR A 1 115 ? 24.683 -5.253 -10.864 1.00 65.81 115 THR A N 1
ATOM 867 C CA . THR A 1 115 ? 24.569 -6.707 -11.042 1.00 65.81 115 THR A CA 1
ATOM 868 C C . THR A 1 115 ? 23.665 -7.093 -12.221 1.00 65.81 115 THR A C 1
ATOM 870 O O . THR A 1 115 ? 23.954 -8.051 -12.938 1.00 65.81 115 THR A O 1
ATOM 873 N N . PHE A 1 116 ? 22.588 -6.341 -12.459 1.00 63.69 116 PHE A N 1
ATOM 874 C CA . PHE A 1 116 ? 21.564 -6.604 -13.468 1.00 63.69 116 PHE A CA 1
ATOM 875 C C . PHE A 1 116 ? 21.401 -5.378 -14.373 1.00 63.69 116 PHE A C 1
ATOM 877 O O . PHE A 1 116 ? 20.927 -4.326 -13.956 1.00 63.69 116 PHE A O 1
ATOM 884 N N . ALA A 1 117 ? 21.787 -5.522 -15.642 1.00 59.44 117 ALA A N 1
ATOM 885 C CA . ALA A 1 117 ? 21.808 -4.424 -16.612 1.00 59.44 117 ALA A CA 1
ATOM 886 C C . ALA A 1 117 ? 20.441 -4.107 -17.267 1.00 59.44 117 ALA A C 1
ATOM 888 O O . ALA A 1 117 ? 20.383 -3.254 -18.154 1.00 59.44 117 ALA A O 1
ATOM 889 N N . ASP A 1 118 ? 19.350 -4.788 -16.886 1.00 64.19 118 ASP A N 1
ATOM 890 C CA . ASP A 1 118 ? 18.014 -4.552 -17.460 1.00 64.19 118 ASP A CA 1
ATOM 891 C C . ASP A 1 118 ? 17.226 -3.539 -16.615 1.00 64.19 118 ASP A C 1
ATOM 893 O O . ASP A 1 118 ? 16.781 -3.836 -15.505 1.00 64.19 118 ASP A O 1
ATOM 897 N N . ALA A 1 119 ? 17.020 -2.344 -17.174 1.00 57.03 119 ALA A N 1
ATOM 898 C CA . ALA A 1 119 ? 16.300 -1.249 -16.527 1.00 57.03 119 ALA A CA 1
ATOM 899 C C . ALA A 1 119 ? 14.832 -1.577 -16.198 1.00 57.03 119 ALA A C 1
ATOM 901 O O . ALA A 1 119 ? 14.271 -0.979 -15.284 1.00 57.03 119 ALA A O 1
ATOM 902 N N . ARG A 1 120 ? 14.207 -2.562 -16.865 1.00 57.72 120 ARG A N 1
ATOM 903 C CA . ARG A 1 120 ? 12.832 -2.997 -16.537 1.00 57.72 120 ARG A CA 1
ATOM 904 C C . ARG A 1 120 ? 12.733 -3.677 -15.174 1.00 57.72 120 ARG A C 1
ATOM 906 O O . ARG A 1 120 ? 11.656 -3.730 -14.588 1.00 57.72 120 ARG A O 1
ATOM 913 N N . VAL A 1 121 ? 13.855 -4.171 -14.649 1.00 62.97 121 VAL A N 1
ATOM 914 C CA . VAL A 1 121 ? 13.931 -4.783 -13.314 1.00 62.97 121 VAL A CA 1
ATOM 915 C C . VAL A 1 121 ? 14.106 -3.717 -12.219 1.00 62.97 121 VAL A C 1
ATOM 917 O O . VAL A 1 121 ? 13.954 -4.017 -11.033 1.00 62.97 121 VAL A O 1
ATOM 920 N N . ASN A 1 122 ? 14.328 -2.462 -12.618 1.00 73.56 122 ASN A N 1
ATOM 921 C CA . ASN A 1 122 ? 14.671 -1.331 -11.765 1.00 73.56 122 ASN A CA 1
ATOM 922 C C . ASN A 1 122 ? 13.521 -0.309 -11.711 1.00 73.56 122 ASN A C 1
ATOM 924 O O . ASN A 1 122 ? 13.742 0.887 -11.845 1.00 73.56 122 ASN A O 1
ATOM 928 N N . GLU A 1 123 ? 12.276 -0.747 -11.531 1.00 85.12 123 GLU A N 1
ATOM 929 C CA . GLU A 1 123 ? 11.149 0.145 -11.222 1.00 85.12 123 GLU A CA 1
ATOM 930 C C . GLU A 1 123 ? 10.350 -0.425 -10.060 1.00 85.12 123 GLU A C 1
ATOM 932 O O . GLU A 1 123 ? 9.891 -1.561 -10.121 1.00 85.12 123 GLU A O 1
ATOM 937 N N . VAL A 1 124 ? 10.176 0.351 -8.995 1.00 89.38 124 VAL A N 1
ATOM 938 C CA . VAL A 1 124 ? 9.356 -0.023 -7.848 1.00 89.38 124 VAL A CA 1
ATOM 939 C C . VAL A 1 124 ? 8.712 1.207 -7.223 1.00 89.38 124 VAL A C 1
ATOM 941 O O . VAL A 1 124 ? 9.341 2.249 -7.034 1.00 89.38 124 VAL A O 1
ATOM 944 N N . THR A 1 125 ? 7.450 1.044 -6.854 1.00 92.19 125 THR A N 1
ATOM 945 C CA . THR A 1 125 ? 6.715 1.959 -5.993 1.00 92.19 125 THR A CA 1
ATOM 946 C C . THR A 1 125 ? 6.365 1.230 -4.707 1.00 92.19 125 THR A C 1
ATOM 948 O O . THR A 1 125 ? 5.693 0.199 -4.743 1.00 92.19 125 THR A O 1
ATOM 951 N N . ILE A 1 126 ? 6.778 1.776 -3.566 1.00 94.50 126 ILE A N 1
ATOM 952 C CA . ILE A 1 126 ? 6.412 1.284 -2.234 1.00 94.50 126 ILE A CA 1
ATOM 953 C C . ILE A 1 126 ? 5.496 2.314 -1.581 1.00 94.50 126 ILE A C 1
ATOM 955 O O . ILE A 1 126 ? 5.851 3.483 -1.470 1.00 94.50 126 ILE A O 1
ATOM 959 N N . ILE A 1 127 ? 4.324 1.887 -1.123 1.00 95.31 127 ILE A N 1
ATOM 960 C CA . ILE A 1 127 ? 3.385 2.719 -0.369 1.00 95.31 127 ILE A CA 1
ATOM 961 C C . ILE A 1 127 ? 3.392 2.237 1.078 1.00 95.31 127 ILE A C 1
ATOM 963 O O . ILE A 1 127 ? 2.914 1.144 1.387 1.00 95.31 127 ILE A O 1
ATOM 967 N N . CYS A 1 128 ? 3.918 3.069 1.966 1.00 96.06 128 CYS A N 1
ATOM 968 C CA . CYS A 1 128 ? 3.886 2.886 3.407 1.00 96.06 128 CYS A CA 1
ATOM 969 C C . CYS A 1 128 ? 2.651 3.590 3.981 1.00 96.06 128 CYS A C 1
ATOM 971 O O . CYS A 1 128 ? 2.391 4.752 3.672 1.00 96.06 128 CYS A O 1
ATOM 973 N N . ALA A 1 129 ? 1.906 2.916 4.851 1.00 94.81 129 ALA A N 1
ATOM 974 C CA . ALA A 1 129 ? 0.725 3.463 5.507 1.00 94.81 129 ALA A CA 1
ATOM 975 C C . ALA A 1 129 ? 0.775 3.192 7.010 1.00 94.81 129 ALA A C 1
ATOM 977 O O . ALA A 1 129 ? 1.132 2.095 7.436 1.00 94.81 129 ALA A O 1
ATOM 978 N N . GLY A 1 130 ? 0.386 4.168 7.826 1.00 94.38 130 GLY A N 1
ATOM 979 C CA . GLY A 1 130 ? 0.481 4.064 9.283 1.00 94.38 130 GLY A CA 1
ATOM 980 C C . GLY A 1 130 ? 0.191 5.387 9.979 1.00 94.38 130 GLY A C 1
ATOM 981 O O . GLY A 1 130 ? -0.571 6.205 9.464 1.00 94.38 130 GLY A O 1
ATOM 982 N N . PHE A 1 131 ? 0.804 5.600 11.142 1.00 92.00 131 PHE A N 1
ATOM 983 C CA . PHE A 1 131 ? 0.641 6.820 11.935 1.00 92.00 131 PHE A CA 1
ATOM 984 C C . PHE A 1 131 ? 1.955 7.592 12.083 1.00 92.00 131 PHE A C 1
ATOM 986 O O . PHE A 1 131 ? 2.996 6.998 12.354 1.00 92.00 131 PHE A O 1
ATOM 993 N N . PHE A 1 132 ? 1.899 8.917 11.954 1.00 89.56 132 PHE A N 1
ATOM 994 C CA . PHE A 1 132 ? 3.002 9.818 12.290 1.00 89.56 132 PHE A CA 1
ATOM 995 C C . PHE A 1 132 ? 3.188 9.941 13.812 1.00 89.56 132 PHE A C 1
ATOM 997 O O . PHE A 1 132 ? 2.383 9.428 14.595 1.00 89.56 132 PHE A O 1
ATOM 1004 N N . SER A 1 133 ? 4.271 10.603 14.226 1.00 87.00 133 SER A N 1
ATOM 1005 C CA . SER A 1 133 ? 4.656 10.825 15.631 1.00 87.00 133 SER A CA 1
ATOM 1006 C C . SER A 1 133 ? 3.545 11.498 16.443 1.00 87.00 133 SER A C 1
ATOM 1008 O O . SER A 1 133 ? 3.278 11.097 17.575 1.00 87.00 133 SER A O 1
ATOM 1010 N N . ASP A 1 134 ? 2.825 12.435 15.829 1.00 84.44 134 ASP A N 1
ATOM 1011 C CA . ASP A 1 134 ? 1.676 13.139 16.411 1.00 84.44 134 ASP A CA 1
ATOM 1012 C C . ASP A 1 134 ? 0.365 12.321 16.433 1.00 84.44 134 ASP A C 1
ATOM 1014 O O . ASP A 1 134 ? -0.694 12.823 16.814 1.00 84.44 134 ASP A O 1
ATOM 1018 N N . GLY A 1 135 ? 0.405 11.058 16.000 1.00 84.81 135 GLY A N 1
ATOM 1019 C CA . GLY A 1 135 ? -0.752 10.167 15.968 1.00 84.81 135 GLY A CA 1
ATOM 1020 C C . GLY A 1 135 ? -1.714 10.409 14.803 1.00 84.81 135 GLY A C 1
ATOM 1021 O O . GLY A 1 135 ? -2.772 9.772 14.757 1.00 84.81 135 GLY A O 1
ATOM 1022 N N . THR A 1 136 ? -1.373 11.275 13.844 1.00 86.25 136 THR A N 1
ATOM 1023 C CA . THR A 1 136 ? -2.155 11.413 12.607 1.00 86.25 136 THR A CA 1
ATOM 1024 C C . THR A 1 136 ? -1.903 10.232 11.667 1.00 86.25 136 THR A C 1
ATOM 1026 O O . THR A 1 136 ? -0.761 9.797 11.517 1.00 86.25 136 THR A O 1
ATOM 1029 N N . PRO A 1 137 ? -2.945 9.667 11.035 1.00 90.00 137 PRO A N 1
ATOM 1030 C CA . PRO A 1 137 ? -2.752 8.657 10.004 1.00 90.00 137 PRO A CA 1
ATOM 1031 C C . PRO A 1 137 ? -2.177 9.302 8.743 1.00 90.00 137 PRO A C 1
ATOM 1033 O O . PRO A 1 137 ? -2.404 10.484 8.498 1.00 90.00 137 PRO A O 1
ATOM 1036 N N . GLY A 1 138 ? -1.505 8.529 7.901 1.00 88.81 138 GLY A N 1
ATOM 1037 C CA . GLY A 1 138 ? -1.155 8.992 6.566 1.00 88.81 138 GLY A CA 1
ATOM 1038 C C . GLY A 1 138 ? -0.384 7.980 5.742 1.00 88.81 138 GLY A C 1
ATOM 1039 O O . GLY A 1 138 ? -0.335 6.792 6.074 1.00 88.81 138 GLY A O 1
ATOM 1040 N N . LEU A 1 139 ? 0.157 8.474 4.635 1.00 91.19 139 LEU A N 1
ATOM 1041 C CA . LEU A 1 139 ? 0.784 7.681 3.588 1.00 91.19 139 LEU A CA 1
ATOM 1042 C C . LEU A 1 139 ? 2.147 8.277 3.235 1.00 91.19 139 LEU A C 1
ATOM 1044 O O . LEU A 1 139 ? 2.295 9.498 3.183 1.00 91.19 139 LEU A O 1
ATOM 1048 N N . VAL A 1 140 ? 3.114 7.411 2.954 1.00 91.88 140 VAL A N 1
ATOM 1049 C CA . VAL A 1 140 ? 4.402 7.768 2.354 1.00 91.88 140 VAL A CA 1
ATOM 1050 C C . VAL A 1 140 ? 4.600 6.875 1.136 1.00 91.88 140 VAL A C 1
ATOM 1052 O O . VAL A 1 140 ? 4.624 5.655 1.276 1.00 91.88 140 VAL A O 1
ATOM 1055 N N . ARG A 1 141 ? 4.724 7.459 -0.055 1.00 92.19 141 ARG A N 1
ATOM 1056 C CA . ARG A 1 141 ? 5.054 6.736 -1.290 1.00 92.19 141 ARG A CA 1
ATOM 1057 C C . ARG A 1 141 ? 6.509 6.978 -1.635 1.00 92.19 141 ARG A C 1
ATOM 1059 O O . ARG A 1 141 ? 6.967 8.116 -1.641 1.00 92.19 141 ARG A O 1
ATOM 1066 N N . LEU A 1 142 ? 7.200 5.890 -1.929 1.00 92.06 142 LEU A N 1
ATOM 1067 C CA . LEU A 1 142 ? 8.579 5.853 -2.375 1.00 92.06 142 LEU A CA 1
ATOM 1068 C C . LEU A 1 142 ? 8.568 5.330 -3.806 1.00 92.06 142 LEU A C 1
ATOM 1070 O O . LEU A 1 142 ? 8.247 4.164 -4.025 1.00 92.06 142 LEU A O 1
ATOM 1074 N N . ASP A 1 143 ? 8.895 6.187 -4.762 1.00 88.75 143 ASP A N 1
ATOM 1075 C CA . ASP A 1 143 ? 9.092 5.788 -6.150 1.00 88.75 143 ASP A CA 1
ATOM 1076 C C . ASP A 1 143 ? 10.582 5.725 -6.447 1.00 88.75 143 ASP A C 1
ATOM 1078 O O . ASP A 1 143 ? 11.320 6.682 -6.193 1.00 88.75 143 ASP A O 1
ATOM 1082 N N . ARG A 1 144 ? 11.011 4.618 -7.046 1.00 87.06 144 ARG A N 1
ATOM 1083 C CA . ARG A 1 144 ? 12.354 4.467 -7.592 1.00 87.06 144 ARG A CA 1
ATOM 1084 C C . ARG A 1 144 ? 12.255 3.786 -8.945 1.00 87.06 144 ARG A C 1
ATOM 1086 O O . ARG A 1 144 ? 11.795 2.652 -9.030 1.00 87.06 144 ARG A O 1
ATOM 1093 N N . ARG A 1 145 ? 12.678 4.476 -10.002 1.00 84.38 145 ARG A N 1
ATOM 1094 C CA . ARG A 1 145 ? 12.700 3.916 -11.355 1.00 84.38 145 ARG A CA 1
ATOM 1095 C C . ARG A 1 145 ? 13.936 4.348 -12.127 1.00 84.38 145 ARG A C 1
ATOM 1097 O O . ARG A 1 145 ? 14.412 5.473 -11.967 1.00 84.38 145 ARG A O 1
ATOM 1104 N N . GLU A 1 146 ? 14.406 3.477 -13.000 1.00 77.94 146 GLU A N 1
ATOM 1105 C CA . GLU A 1 146 ? 15.371 3.808 -14.041 1.00 77.94 146 GLU A CA 1
ATOM 1106 C C . GLU A 1 146 ? 14.729 3.667 -15.414 1.00 77.94 146 GLU A C 1
ATOM 1108 O O . GLU A 1 146 ? 14.039 2.692 -15.702 1.00 77.94 146 GLU A O 1
ATOM 1113 N N . SER A 1 147 ? 14.973 4.645 -16.278 1.00 71.31 147 SER A N 1
ATOM 1114 C CA . SER A 1 147 ? 14.565 4.587 -17.678 1.00 71.31 147 SER A CA 1
ATOM 1115 C C . SER A 1 147 ? 15.788 4.697 -18.574 1.00 71.31 147 SER A C 1
ATOM 1117 O O . SER A 1 147 ? 16.592 5.618 -18.426 1.00 71.31 147 SER A O 1
ATOM 1119 N N . GLN A 1 148 ? 15.917 3.778 -19.530 1.00 67.19 148 GLN A N 1
ATOM 1120 C CA . GLN A 1 148 ? 16.910 3.895 -20.594 1.00 67.19 148 GLN A CA 1
ATOM 1121 C C . GLN A 1 148 ? 16.371 4.802 -21.698 1.00 67.19 148 GLN A C 1
ATOM 1123 O O . GLN A 1 148 ? 15.288 4.564 -22.234 1.00 67.19 148 GLN A O 1
ATOM 1128 N N . ASN A 1 149 ? 17.145 5.823 -22.055 1.00 64.12 149 ASN A N 1
ATOM 1129 C CA . ASN A 1 149 ? 16.861 6.711 -23.174 1.00 64.12 149 ASN A CA 1
ATOM 1130 C C . ASN A 1 149 ? 18.070 6.718 -24.124 1.00 64.12 149 ASN A C 1
ATOM 1132 O O . ASN A 1 149 ? 19.000 7.513 -23.998 1.00 64.12 149 ASN A O 1
ATOM 1136 N N . GLY A 1 150 ? 18.105 5.759 -25.053 1.00 69.50 150 GLY A N 1
ATOM 1137 C CA . GLY A 1 150 ? 19.278 5.534 -25.901 1.00 69.50 150 GLY A CA 1
ATOM 1138 C C . GLY A 1 150 ? 20.489 5.077 -25.078 1.00 69.50 150 GLY A C 1
ATOM 1139 O O . GLY A 1 150 ? 20.437 4.027 -24.447 1.00 69.50 150 GLY A O 1
ATOM 1140 N N . ASN A 1 151 ? 21.571 5.864 -25.080 1.00 65.88 151 ASN A N 1
ATOM 1141 C CA . ASN A 1 151 ? 22.802 5.562 -24.332 1.00 65.88 151 ASN A CA 1
ATOM 1142 C C . ASN A 1 151 ? 22.828 6.151 -22.907 1.00 65.88 151 ASN A C 1
ATOM 1144 O O . ASN A 1 151 ? 23.818 5.960 -22.201 1.00 65.88 151 ASN A O 1
ATOM 1148 N N . SER A 1 152 ? 21.798 6.892 -22.482 1.00 58.84 152 SER A N 1
ATOM 1149 C CA . SER A 1 152 ? 21.710 7.431 -21.121 1.00 58.84 152 SER A CA 1
ATOM 1150 C C . SER A 1 152 ? 20.749 6.617 -20.256 1.00 58.84 152 SER A C 1
ATOM 1152 O O . SER A 1 152 ? 19.717 6.124 -20.715 1.00 58.84 152 SER A O 1
ATOM 1154 N N . CYS A 1 153 ? 21.100 6.489 -18.976 1.00 66.62 153 CYS A N 1
ATOM 1155 C CA . CYS A 1 153 ? 20.196 6.013 -17.938 1.00 66.62 153 CYS A CA 1
ATOM 1156 C C . CYS A 1 153 ? 19.705 7.228 -17.148 1.00 66.62 153 CYS A C 1
ATOM 1158 O O . CYS A 1 153 ? 20.510 7.973 -16.582 1.00 66.62 153 CYS A O 1
ATOM 1160 N N . GLU A 1 154 ? 18.395 7.448 -17.137 1.00 71.38 154 GLU A N 1
ATOM 1161 C CA . GLU A 1 154 ? 17.766 8.440 -16.276 1.00 71.38 154 GLU A CA 1
ATOM 1162 C C . GLU A 1 154 ? 17.287 7.764 -14.998 1.00 71.38 154 GLU A C 1
ATOM 1164 O O . GLU A 1 154 ? 16.478 6.836 -15.020 1.00 71.38 154 GLU A O 1
ATOM 1169 N N . SER A 1 155 ? 17.791 8.262 -13.876 1.00 75.94 155 SER A N 1
ATOM 1170 C CA . SER A 1 155 ? 17.449 7.790 -12.546 1.00 75.94 155 SER A CA 1
ATOM 1171 C C . SER A 1 155 ? 16.397 8.713 -11.941 1.00 75.94 155 SER A C 1
ATOM 1173 O O . SER A 1 155 ? 16.641 9.904 -11.735 1.00 75.94 155 SER A O 1
ATOM 1175 N N . HIS A 1 156 ? 15.217 8.164 -11.664 1.00 80.06 156 HIS A N 1
ATOM 1176 C CA . HIS A 1 156 ? 14.104 8.882 -11.054 1.00 80.06 156 HIS A CA 1
ATOM 1177 C C . HIS A 1 156 ? 13.870 8.347 -9.643 1.00 80.06 156 HIS A C 1
ATOM 1179 O O . HIS A 1 156 ? 13.815 7.134 -9.406 1.00 80.06 156 HIS A O 1
ATOM 1185 N N . ARG A 1 157 ? 13.710 9.276 -8.706 1.00 83.75 157 ARG A N 1
ATOM 1186 C CA . ARG A 1 157 ? 13.364 9.011 -7.312 1.00 83.75 157 ARG A CA 1
ATOM 1187 C C . ARG A 1 157 ? 12.401 10.078 -6.824 1.00 83.75 157 ARG A C 1
ATOM 1189 O O . ARG A 1 157 ? 12.624 11.264 -7.079 1.00 83.75 157 ARG A O 1
ATOM 1196 N N . ALA A 1 158 ? 11.348 9.657 -6.140 1.00 81.88 158 ALA A N 1
ATOM 1197 C CA . ALA A 1 158 ? 10.387 10.566 -5.539 1.00 81.88 158 ALA A CA 1
ATOM 1198 C C . ALA A 1 158 ? 9.934 10.037 -4.181 1.00 81.88 158 ALA A C 1
ATOM 1200 O O . ALA A 1 158 ? 9.769 8.832 -3.979 1.00 81.88 158 ALA A O 1
ATOM 1201 N N . ILE A 1 159 ? 9.731 10.970 -3.256 1.00 84.12 159 ILE A N 1
ATOM 1202 C CA . ILE A 1 159 ? 9.018 10.721 -2.012 1.00 84.12 159 ILE A CA 1
ATOM 1203 C C . ILE A 1 159 ? 7.824 11.661 -1.949 1.00 84.12 159 ILE A C 1
ATOM 1205 O O . ILE A 1 159 ? 7.977 12.883 -2.014 1.00 84.12 159 ILE A O 1
ATOM 1209 N N . ASP A 1 160 ? 6.643 11.071 -1.836 1.00 82.94 160 ASP A N 1
ATOM 1210 C CA . ASP A 1 160 ? 5.404 11.793 -1.602 1.00 82.94 160 ASP A CA 1
ATOM 1211 C C . ASP A 1 160 ? 4.885 11.437 -0.209 1.00 82.94 160 ASP A C 1
ATOM 1213 O O . ASP A 1 160 ? 4.844 10.270 0.187 1.00 82.94 160 ASP A O 1
ATOM 1217 N N . VAL A 1 161 ? 4.466 12.456 0.533 1.00 84.81 161 VAL A N 1
ATOM 1218 C CA . VAL A 1 161 ? 3.891 12.314 1.871 1.00 84.81 161 VAL A CA 1
ATOM 1219 C C . VAL A 1 161 ? 2.484 12.886 1.846 1.00 84.81 161 VAL A C 1
ATOM 1221 O O . VAL A 1 161 ? 2.284 14.010 1.389 1.00 84.81 161 VAL A O 1
ATOM 1224 N N . TRP A 1 162 ? 1.511 12.135 2.364 1.00 83.88 162 TRP A N 1
ATOM 1225 C CA . TRP A 1 162 ? 0.134 12.609 2.492 1.00 83.88 162 TRP A CA 1
ATOM 1226 C C . TRP A 1 162 ? -0.375 12.471 3.917 1.00 83.88 162 TRP A C 1
ATOM 1228 O O . TRP A 1 162 ? -0.358 11.389 4.512 1.00 83.88 162 TRP A O 1
ATOM 1238 N N . ARG A 1 163 ? -0.907 13.583 4.429 1.00 83.06 163 ARG A N 1
ATOM 1239 C CA . ARG A 1 163 ? -1.532 13.687 5.747 1.00 83.06 163 ARG A CA 1
ATOM 1240 C C . ARG A 1 163 ? -2.947 14.261 5.589 1.00 83.06 163 ARG A C 1
ATOM 1242 O O . ARG A 1 163 ? -3.083 15.431 5.229 1.00 83.06 163 ARG A O 1
ATOM 1249 N N . PRO A 1 164 ? -4.015 13.473 5.815 1.00 78.06 164 PRO A N 1
ATOM 1250 C CA . PRO A 1 164 ? -5.382 13.971 5.753 1.00 78.06 164 PRO A CA 1
ATOM 1251 C C . PRO A 1 164 ? -5.648 14.983 6.876 1.00 78.06 164 PRO A C 1
ATOM 1253 O O . PRO A 1 164 ? -5.372 14.735 8.057 1.00 78.06 164 PRO A O 1
ATOM 1256 N N . ARG A 1 165 ? -6.262 16.118 6.524 1.00 77.88 165 ARG A N 1
ATOM 1257 C CA . ARG A 1 165 ? -6.820 17.054 7.514 1.00 77.88 165 ARG A CA 1
ATOM 1258 C C . ARG A 1 165 ? -8.040 16.428 8.209 1.00 77.88 165 ARG A C 1
ATOM 1260 O O . ARG A 1 165 ? -8.592 15.449 7.706 1.00 77.88 165 ARG A O 1
ATOM 1267 N N . PRO A 1 166 ? -8.497 16.964 9.357 1.00 76.75 166 PRO A N 1
ATOM 1268 C CA . PRO A 1 166 ? -9.745 16.512 9.968 1.00 76.75 166 PRO A CA 1
ATOM 1269 C C . PRO A 1 166 ? -10.907 16.518 8.966 1.00 76.75 166 PRO A C 1
ATOM 1271 O O . PRO A 1 166 ? -11.092 17.487 8.234 1.00 76.75 166 PRO A O 1
ATOM 1274 N N . GLY A 1 167 ? -11.674 15.431 8.928 1.00 73.56 167 GLY A N 1
ATOM 1275 C CA . GLY A 1 167 ? -12.775 15.216 7.989 1.00 73.56 167 GLY A CA 1
ATOM 1276 C C . GLY A 1 167 ? -12.354 14.753 6.590 1.00 73.56 167 GLY A C 1
ATOM 1277 O O . GLY A 1 167 ? -13.229 14.435 5.791 1.00 73.56 167 GLY A O 1
ATOM 1278 N N . GLN A 1 168 ? -11.054 14.684 6.286 1.00 75.88 168 GLN A N 1
ATOM 1279 C CA . GLN A 1 168 ? -10.556 14.328 4.956 1.00 75.88 168 GLN A CA 1
ATOM 1280 C C . GLN A 1 168 ? -10.040 12.891 4.872 1.00 75.88 168 GLN A C 1
ATOM 1282 O O . GLN A 1 168 ? -9.741 12.225 5.873 1.00 75.88 168 GLN A O 1
ATOM 1287 N N . ARG A 1 169 ? -9.912 12.434 3.627 1.00 76.44 169 ARG A N 1
ATOM 1288 C CA . ARG A 1 169 ? -9.290 11.173 3.238 1.00 76.44 169 ARG A CA 1
ATOM 1289 C C . ARG A 1 169 ? -8.268 11.451 2.146 1.00 76.44 169 ARG A C 1
ATOM 1291 O O . ARG A 1 169 ? -8.421 12.395 1.379 1.00 76.44 169 ARG A O 1
ATOM 1298 N N . VAL A 1 170 ? -7.228 10.636 2.107 1.00 80.31 170 VAL A N 1
ATOM 1299 C CA . VAL A 1 170 ? -6.205 10.649 1.063 1.00 80.31 170 VAL A CA 1
ATOM 1300 C C . VAL A 1 170 ? -5.957 9.219 0.615 1.00 80.31 170 VAL A C 1
ATOM 1302 O O . VAL A 1 170 ? -6.074 8.284 1.413 1.00 80.31 170 VAL A O 1
ATOM 1305 N N . TYR A 1 171 ? -5.618 9.053 -0.656 1.00 85.31 171 TYR A N 1
ATOM 1306 C CA . TYR A 1 171 ? -5.308 7.759 -1.240 1.00 85.31 171 TYR A CA 1
ATOM 1307 C C . TYR A 1 171 ? -4.156 7.882 -2.231 1.00 85.31 171 TYR A C 1
ATOM 1309 O O . TYR A 1 171 ? -3.864 8.964 -2.740 1.00 85.31 171 TYR A O 1
ATOM 1317 N N . THR A 1 172 ? -3.507 6.758 -2.504 1.00 87.81 172 THR A N 1
ATOM 1318 C CA . THR A 1 172 ? -2.545 6.634 -3.595 1.00 87.81 172 THR A CA 1
ATOM 1319 C C . THR A 1 172 ? -2.633 5.231 -4.183 1.00 87.81 172 THR A C 1
ATOM 1321 O O . THR A 1 172 ? -2.839 4.257 -3.454 1.00 87.81 172 THR A O 1
ATOM 1324 N N . VAL A 1 173 ? -2.516 5.148 -5.506 1.00 88.06 173 VAL A N 1
ATOM 1325 C CA . VAL A 1 173 ? -2.564 3.906 -6.280 1.00 88.06 173 VAL A CA 1
ATOM 1326 C C . VAL A 1 173 ? -1.290 3.826 -7.112 1.00 88.06 173 VAL A C 1
ATOM 1328 O O . VAL A 1 173 ? -0.855 4.814 -7.707 1.00 88.06 173 VAL A O 1
ATOM 1331 N N . ALA A 1 174 ? -0.683 2.647 -7.145 1.00 89.00 174 ALA A N 1
ATOM 1332 C CA . ALA A 1 174 ? 0.480 2.349 -7.962 1.00 89.00 174 ALA A CA 1
ATOM 1333 C C . ALA A 1 174 ? 0.310 0.993 -8.642 1.00 89.00 174 ALA A C 1
ATOM 1335 O O . ALA A 1 174 ? -0.280 0.074 -8.070 1.00 89.00 174 ALA A O 1
ATOM 1336 N N . GLY A 1 175 ? 0.844 0.860 -9.855 1.00 86.19 175 GLY A N 1
ATOM 1337 C CA . GLY A 1 175 ? 0.830 -0.399 -10.583 1.00 86.19 175 GLY A CA 1
ATOM 1338 C C . GLY A 1 175 ? 0.563 -0.265 -12.067 1.00 86.19 175 GLY A C 1
ATOM 1339 O O . GLY A 1 175 ? 0.887 0.744 -12.685 1.00 86.19 175 GLY A O 1
ATOM 1340 N N . THR A 1 176 ? 0.008 -1.323 -12.653 1.00 83.06 176 THR A N 1
ATOM 1341 C CA . THR A 1 176 ? -0.192 -1.419 -14.102 1.00 83.06 176 THR A CA 1
ATOM 1342 C C . THR A 1 176 ? -1.080 -0.276 -14.626 1.00 83.06 176 THR A C 1
ATOM 1344 O O . THR A 1 176 ? -2.241 -0.200 -14.216 1.00 83.06 176 THR A O 1
ATOM 1347 N N . PRO A 1 177 ? -0.591 0.565 -15.567 1.00 80.31 177 PRO A N 1
ATOM 1348 C CA . PRO A 1 177 ? -1.264 1.803 -15.982 1.00 80.31 177 PRO A CA 1
ATOM 1349 C C . PRO A 1 177 ? -2.728 1.645 -16.409 1.00 80.31 177 PRO A C 1
ATOM 1351 O O . PRO A 1 177 ? -3.552 2.495 -16.082 1.00 80.31 177 PRO A O 1
ATOM 1354 N N . ALA A 1 178 ? -3.066 0.533 -17.069 1.00 79.88 178 ALA A N 1
ATOM 1355 C CA . ALA A 1 178 ? -4.431 0.236 -17.511 1.00 79.88 178 ALA A CA 1
ATOM 1356 C C . ALA A 1 178 ? -5.452 0.159 -16.358 1.00 79.88 178 ALA A C 1
ATOM 1358 O O . ALA A 1 178 ? -6.620 0.470 -16.546 1.00 79.88 178 ALA A O 1
ATOM 1359 N N . TYR A 1 179 ? -5.020 -0.225 -15.153 1.00 82.62 179 TYR A N 1
ATOM 1360 C CA . TYR A 1 179 ? -5.912 -0.433 -14.007 1.00 82.62 179 TYR A CA 1
ATOM 1361 C C . TYR A 1 179 ? -5.862 0.697 -12.977 1.00 82.62 179 TYR A C 1
ATOM 1363 O O . TYR A 1 179 ? -6.760 0.794 -12.143 1.00 82.62 179 TYR A O 1
ATOM 1371 N N . VAL A 1 180 ? -4.840 1.560 -13.027 1.00 84.50 180 VAL A N 1
ATOM 1372 C CA . VAL A 1 180 ? -4.690 2.670 -12.072 1.00 84.50 180 VAL A CA 1
ATOM 1373 C C . VAL A 1 180 ? -5.886 3.615 -12.167 1.00 84.50 180 VAL A C 1
ATOM 1375 O O . VAL A 1 180 ? -6.560 3.829 -11.166 1.00 84.50 180 VAL A O 1
ATOM 1378 N N . SER A 1 181 ? -6.219 4.101 -13.366 1.00 81.56 181 SER A N 1
ATOM 1379 C CA . SER A 1 181 ? -7.340 5.040 -13.548 1.00 81.56 181 SER A CA 1
ATOM 1380 C C . SER A 1 181 ? -8.708 4.440 -13.185 1.00 81.56 181 SER A C 1
ATOM 1382 O O . SER A 1 181 ? -9.570 5.145 -12.665 1.00 81.56 181 SER A O 1
ATOM 1384 N N . ILE A 1 182 ? -8.891 3.130 -13.385 1.00 83.81 182 ILE A N 1
ATOM 1385 C CA . ILE A 1 182 ? -10.100 2.397 -12.981 1.00 83.81 182 ILE A CA 1
ATOM 1386 C C . ILE A 1 182 ? -10.234 2.393 -11.453 1.00 83.81 182 ILE A C 1
ATOM 1388 O O . ILE A 1 182 ? -11.302 2.688 -10.920 1.00 83.81 182 ILE A O 1
ATOM 1392 N N . LEU A 1 183 ? -9.147 2.096 -10.736 1.00 85.31 183 LEU A N 1
ATOM 1393 C CA . LEU A 1 183 ? -9.140 2.110 -9.273 1.00 85.31 183 LEU A CA 1
ATOM 1394 C C . LEU A 1 183 ? -9.321 3.519 -8.710 1.00 85.31 183 LEU A C 1
ATOM 1396 O O . LEU A 1 183 ? -10.083 3.697 -7.764 1.00 85.31 183 LEU A O 1
ATOM 1400 N N . GLU A 1 184 ? -8.662 4.523 -9.288 1.00 84.19 184 GLU A N 1
ATOM 1401 C CA . GLU A 1 184 ? -8.839 5.922 -8.885 1.00 84.19 184 GLU A CA 1
ATOM 1402 C C . GLU A 1 184 ? -10.293 6.382 -9.062 1.00 84.19 184 GLU A C 1
ATOM 1404 O O . GLU A 1 184 ? -10.860 7.017 -8.171 1.00 84.19 184 GLU A O 1
ATOM 1409 N N . GLU A 1 185 ? -10.930 6.007 -10.171 1.00 83.06 185 GLU A N 1
ATOM 1410 C CA . GLU A 1 185 ? -12.340 6.304 -10.415 1.00 83.06 185 GLU A CA 1
ATOM 1411 C C . GLU A 1 185 ? -13.263 5.550 -9.446 1.00 83.06 185 GLU A C 1
ATOM 1413 O O . GLU A 1 185 ? -14.237 6.127 -8.954 1.00 83.06 185 GLU A O 1
ATOM 1418 N N . ALA A 1 186 ? -12.950 4.291 -9.117 1.00 83.06 186 ALA A N 1
ATOM 1419 C CA . ALA A 1 186 ? -13.698 3.525 -8.122 1.00 83.06 186 ALA A CA 1
ATOM 1420 C C . ALA A 1 186 ? -13.643 4.209 -6.755 1.00 83.06 186 ALA A C 1
ATOM 1422 O O . ALA A 1 186 ? -14.678 4.376 -6.111 1.00 83.06 186 ALA A O 1
ATOM 1423 N N . ILE A 1 187 ? -12.466 4.688 -6.344 1.00 80.19 187 ILE A N 1
ATOM 1424 C CA . ILE A 1 187 ? -12.301 5.463 -5.110 1.00 80.19 187 ILE A CA 1
ATOM 1425 C C . ILE A 1 187 ? -13.182 6.707 -5.140 1.00 80.19 187 ILE A C 1
ATOM 1427 O O . ILE A 1 187 ? -13.966 6.919 -4.216 1.00 80.19 187 ILE A O 1
ATOM 1431 N N . ARG A 1 188 ? -13.095 7.483 -6.226 1.00 77.12 188 ARG A N 1
ATOM 1432 C CA . ARG A 1 188 ? -13.822 8.744 -6.392 1.00 77.12 188 ARG A CA 1
ATOM 1433 C C . ARG A 1 188 ? -15.339 8.558 -6.331 1.00 77.12 188 ARG A C 1
ATOM 1435 O O . ARG A 1 188 ? -16.027 9.340 -5.682 1.00 77.12 188 ARG A O 1
ATOM 1442 N N . ARG A 1 189 ? -15.878 7.522 -6.985 1.00 76.25 189 ARG A N 1
ATOM 1443 C CA . ARG A 1 189 ? -17.322 7.205 -6.952 1.00 76.25 189 ARG A CA 1
ATOM 1444 C C . ARG A 1 189 ? -17.796 6.706 -5.593 1.00 76.25 189 ARG A C 1
ATOM 1446 O O . ARG A 1 189 ? -18.980 6.813 -5.283 1.00 76.25 189 ARG A O 1
ATOM 1453 N N . SER A 1 190 ? -16.873 6.179 -4.800 1.00 72.25 190 SER A N 1
ATOM 1454 C CA . SER A 1 190 ? -17.164 5.569 -3.508 1.00 72.25 190 SER A CA 1
ATOM 1455 C C . SER A 1 190 ? -16.924 6.518 -2.330 1.00 72.25 190 SER A C 1
ATOM 1457 O O . SER A 1 190 ? -17.014 6.107 -1.166 1.00 72.25 190 SER A O 1
ATOM 1459 N N . GLU A 1 191 ? -16.607 7.787 -2.608 1.00 67.25 191 GLU A N 1
ATOM 1460 C CA . GLU A 1 191 ? -16.515 8.819 -1.584 1.00 67.25 191 GLU A CA 1
ATOM 1461 C C . GLU A 1 191 ? -17.893 9.080 -0.939 1.00 67.25 191 GLU A C 1
ATOM 1463 O O . GLU A 1 191 ? -18.939 8.973 -1.590 1.00 67.25 191 GLU A O 1
ATOM 1468 N N . PRO A 1 192 ? -17.935 9.396 0.369 1.00 57.78 192 PRO A N 1
ATOM 1469 C CA . PRO A 1 192 ? -19.174 9.760 1.048 1.00 57.78 192 PRO A CA 1
ATOM 1470 C C . PRO A 1 192 ? -19.885 10.937 0.354 1.00 57.78 192 PRO A C 1
ATOM 1472 O O . PRO A 1 192 ? -19.219 11.807 -0.204 1.00 57.78 192 PRO A O 1
ATOM 1475 N N . PRO A 1 193 ? -21.223 11.033 0.456 1.00 51.78 193 PRO A N 1
ATOM 1476 C CA . PRO A 1 193 ? -22.069 10.314 1.413 1.00 51.78 193 PRO A CA 1
ATOM 1477 C C . PRO A 1 193 ? -22.620 8.968 0.918 1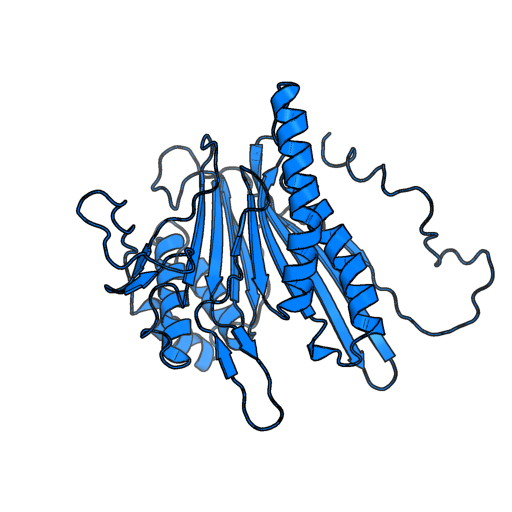.00 51.78 193 PRO A C 1
ATOM 1479 O O . PRO A 1 193 ? -23.247 8.263 1.703 1.00 51.78 193 PRO A O 1
ATOM 1482 N N . THR A 1 194 ? -22.422 8.611 -0.351 1.00 50.03 194 THR A N 1
ATOM 1483 C CA . THR A 1 194 ? -23.172 7.525 -1.007 1.00 50.03 194 THR A CA 1
ATOM 1484 C C . THR A 1 194 ? -22.440 6.189 -1.103 1.00 50.03 194 THR A C 1
ATOM 1486 O O . THR A 1 194 ? -23.102 5.176 -1.306 1.00 50.03 194 THR A O 1
ATOM 1489 N N . GLY A 1 195 ? -21.111 6.164 -0.971 1.00 56.06 195 GLY A N 1
ATOM 1490 C CA . GLY A 1 195 ? -20.304 4.965 -1.217 1.00 56.06 195 GLY A CA 1
ATOM 1491 C C . GLY A 1 195 ? -19.595 4.398 0.011 1.00 56.06 195 GLY A C 1
ATOM 1492 O O . GLY A 1 195 ? -19.387 5.087 1.018 1.00 56.06 195 GLY A O 1
ATOM 1493 N N . ASN A 1 196 ? -19.183 3.131 -0.092 1.00 67.50 196 ASN A N 1
ATOM 1494 C CA . ASN A 1 196 ? -18.298 2.500 0.880 1.00 67.50 196 ASN A CA 1
ATOM 1495 C C . ASN A 1 196 ? -16.955 2.205 0.209 1.00 67.50 196 ASN A C 1
ATOM 1497 O O . ASN A 1 196 ? -16.679 1.073 -0.182 1.00 67.50 196 ASN A O 1
ATOM 1501 N N . ALA A 1 197 ? -16.113 3.244 0.112 1.00 67.94 197 ALA A N 1
ATOM 1502 C CA . ALA A 1 197 ? -14.807 3.210 -0.555 1.00 67.94 197 ALA A CA 1
ATOM 1503 C C . ALA A 1 197 ? -13.968 1.968 -0.263 1.00 67.94 197 ALA A C 1
ATOM 1505 O O . ALA A 1 197 ? -13.310 1.454 -1.155 1.00 67.94 197 ALA A O 1
ATOM 1506 N N . PHE A 1 198 ? -14.012 1.440 0.955 1.00 71.38 198 PHE A N 1
ATOM 1507 C CA . PHE A 1 198 ? -13.281 0.224 1.273 1.00 71.38 198 PHE A CA 1
ATOM 1508 C C . PHE A 1 198 ? -13.832 -1.014 0.541 1.00 71.38 198 PHE A C 1
ATOM 1510 O O . PHE A 1 198 ? -13.059 -1.758 -0.060 1.00 71.38 198 PHE A O 1
ATOM 1517 N N . TYR A 1 199 ? -15.150 -1.237 0.561 1.00 75.31 199 TYR A N 1
ATOM 1518 C CA . TYR A 1 199 ? -15.773 -2.397 -0.090 1.00 75.31 199 TYR A CA 1
ATOM 1519 C C . TYR A 1 199 ? -15.817 -2.262 -1.611 1.00 75.31 199 TYR A C 1
ATOM 1521 O O . TYR A 1 199 ? -15.5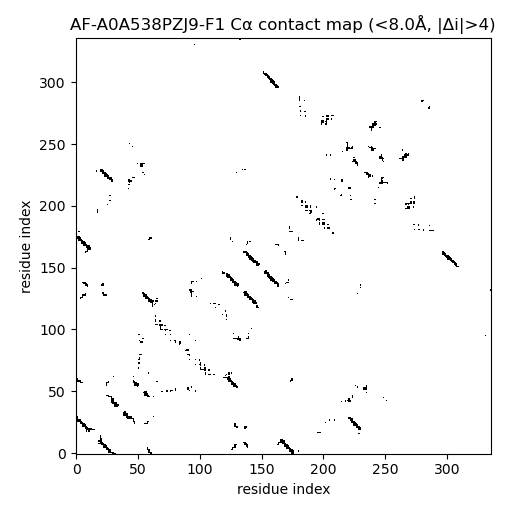58 -3.234 -2.320 1.00 75.31 199 TYR A O 1
ATOM 1529 N N . ASP A 1 200 ? -16.095 -1.063 -2.112 1.00 79.56 200 ASP A N 1
ATOM 1530 C CA . ASP A 1 200 ? -16.183 -0.786 -3.544 1.00 79.56 200 ASP A CA 1
ATOM 1531 C C . ASP A 1 200 ? -14.810 -0.924 -4.230 1.00 79.56 200 ASP A C 1
ATOM 1533 O O . ASP A 1 200 ? -14.691 -1.541 -5.292 1.00 79.56 200 ASP A O 1
ATOM 1537 N N . VAL A 1 201 ? -13.736 -0.454 -3.583 1.00 81.94 201 VAL A N 1
ATOM 1538 C CA . VAL A 1 201 ? -12.359 -0.624 -4.081 1.00 81.94 201 VAL A CA 1
ATOM 1539 C C . VAL A 1 201 ? -11.905 -2.077 -3.971 1.00 81.94 201 VAL A C 1
ATOM 1541 O O . VAL A 1 201 ? -11.301 -2.590 -4.911 1.00 81.94 201 VAL A O 1
ATOM 1544 N N . ALA A 1 202 ? -12.230 -2.771 -2.874 1.00 80.56 202 ALA A N 1
ATOM 1545 C CA . ALA A 1 202 ? -11.938 -4.199 -2.745 1.00 80.56 202 ALA A CA 1
ATOM 1546 C C . ALA A 1 202 ? -12.671 -5.035 -3.812 1.00 80.56 202 ALA A C 1
ATOM 1548 O O . ALA A 1 202 ? -12.082 -5.959 -4.370 1.00 80.56 202 ALA A O 1
ATOM 1549 N N . SER A 1 203 ? -13.920 -4.679 -4.137 1.00 83.62 203 SER A N 1
ATOM 1550 C CA . SER A 1 203 ? -14.704 -5.300 -5.216 1.00 83.62 203 SER A CA 1
ATOM 1551 C C . SER A 1 203 ? -14.065 -5.057 -6.582 1.00 83.62 203 SER A C 1
ATOM 1553 O O . SER A 1 203 ? -13.840 -6.000 -7.332 1.00 83.62 203 SER A O 1
ATOM 1555 N N . THR A 1 204 ? -13.689 -3.807 -6.862 1.00 86.81 204 THR A N 1
ATOM 1556 C CA . THR A 1 204 ? -13.013 -3.419 -8.110 1.00 86.81 204 THR A CA 1
ATOM 1557 C C . THR A 1 204 ? -11.689 -4.165 -8.277 1.00 86.81 204 THR A C 1
ATOM 1559 O O . THR A 1 204 ? -11.395 -4.688 -9.348 1.00 86.81 204 THR A O 1
ATOM 1562 N N . LEU A 1 205 ? -10.891 -4.262 -7.210 1.00 85.50 205 LEU A N 1
ATOM 1563 C CA . LEU A 1 205 ? -9.620 -4.983 -7.230 1.00 85.50 205 LEU A CA 1
ATOM 1564 C C . LEU A 1 205 ? -9.824 -6.491 -7.435 1.00 85.50 205 LEU A C 1
ATOM 1566 O O . LEU A 1 205 ? -9.071 -7.108 -8.186 1.00 85.50 205 LEU A O 1
ATOM 1570 N N . TRP A 1 206 ? -10.859 -7.074 -6.822 1.00 83.44 206 TRP A N 1
ATOM 1571 C CA . TRP A 1 206 ? -11.256 -8.462 -7.063 1.00 83.44 206 TRP A CA 1
ATOM 1572 C C . TRP A 1 206 ? -11.634 -8.711 -8.529 1.00 83.44 206 TRP A C 1
ATOM 1574 O O . TRP A 1 206 ? -11.167 -9.682 -9.125 1.00 83.44 206 TRP A O 1
ATOM 1584 N N . ASP A 1 207 ? -12.415 -7.819 -9.138 1.00 84.88 207 ASP A N 1
ATOM 1585 C CA . ASP A 1 207 ? -12.775 -7.927 -10.553 1.00 84.88 207 ASP A CA 1
ATOM 1586 C C . ASP A 1 207 ? -11.557 -7.813 -11.471 1.00 84.88 207 ASP A C 1
ATOM 1588 O O . ASP A 1 207 ? -11.385 -8.657 -12.348 1.00 84.88 207 ASP A O 1
ATOM 1592 N N . ILE A 1 208 ? -10.640 -6.878 -11.208 1.00 83.19 208 ILE A N 1
ATOM 1593 C CA . ILE A 1 208 ? -9.374 -6.781 -11.951 1.00 83.19 208 ILE A CA 1
ATOM 1594 C C . ILE A 1 208 ? -8.593 -8.102 -11.889 1.00 83.19 208 ILE A C 1
ATOM 1596 O O . ILE A 1 208 ? -8.079 -8.565 -12.908 1.00 83.19 208 ILE A O 1
ATOM 1600 N N . ILE A 1 209 ? -8.518 -8.732 -10.712 1.00 78.75 209 ILE A N 1
ATOM 1601 C CA . ILE A 1 209 ? -7.833 -10.021 -10.538 1.00 78.75 209 ILE A CA 1
ATOM 1602 C C . ILE A 1 209 ? -8.516 -11.122 -11.370 1.00 78.75 209 ILE A C 1
ATOM 1604 O O . ILE A 1 209 ? -7.820 -11.899 -12.026 1.00 78.75 209 ILE A O 1
ATOM 1608 N N . LYS A 1 210 ? -9.858 -11.170 -11.396 1.00 77.88 210 LYS A N 1
ATOM 1609 C CA . LYS A 1 210 ? -10.629 -12.132 -12.210 1.00 77.88 210 LYS A CA 1
ATOM 1610 C C . LYS A 1 210 ? -10.452 -11.917 -13.714 1.00 77.88 210 LYS A C 1
ATOM 1612 O O . LYS A 1 210 ? -10.227 -12.883 -14.444 1.00 77.88 210 LYS A O 1
ATOM 1617 N N . HIS A 1 211 ? -10.533 -10.667 -14.178 1.00 75.06 211 HIS A N 1
ATOM 1618 C CA . HIS A 1 211 ? -10.421 -10.305 -15.598 1.00 75.06 211 HIS A CA 1
ATOM 1619 C C . HIS A 1 211 ? -9.094 -10.764 -16.221 1.00 75.06 211 HIS A C 1
ATOM 1621 O O . HIS A 1 211 ? -9.015 -11.035 -17.416 1.00 75.06 211 HIS A O 1
ATOM 1627 N N . GLN A 1 212 ? -8.051 -10.919 -15.410 1.00 67.12 212 GLN A N 1
ATOM 1628 C CA . GLN A 1 212 ? -6.713 -11.289 -15.865 1.00 67.12 212 GLN A CA 1
ATOM 1629 C C . GLN A 1 212 ? -6.453 -12.795 -15.952 1.00 67.12 212 GLN A C 1
ATOM 1631 O O . GLN A 1 212 ? -5.305 -13.217 -16.102 1.00 67.12 212 GLN A O 1
ATOM 1636 N N . GLY A 1 213 ? -7.490 -13.619 -15.837 1.00 63.03 213 GLY A N 1
ATOM 1637 C CA . GLY A 1 213 ? -7.357 -15.069 -15.823 1.00 63.03 213 GLY A CA 1
ATOM 1638 C C . GLY A 1 213 ? -7.196 -15.589 -14.405 1.00 63.03 213 GLY A C 1
ATOM 1639 O O . GLY A 1 213 ? -6.523 -14.987 -13.574 1.00 63.03 213 GLY A O 1
ATOM 1640 N N . ASP A 1 214 ? -7.857 -16.704 -14.138 1.00 51.53 214 ASP A N 1
ATOM 1641 C CA . ASP A 1 214 ? -8.324 -17.083 -12.815 1.00 51.53 214 ASP A CA 1
ATOM 1642 C C . ASP A 1 214 ? -7.215 -17.646 -11.890 1.00 51.53 214 ASP A C 1
ATOM 1644 O O . ASP A 1 214 ? -6.743 -18.762 -12.126 1.00 51.53 214 ASP A O 1
ATOM 1648 N N . PRO A 1 215 ? -6.788 -16.935 -10.823 1.00 53.34 215 PRO A N 1
ATOM 1649 C CA . PRO A 1 215 ? -5.910 -17.481 -9.784 1.00 53.34 215 PRO A CA 1
ATOM 1650 C C . PRO A 1 215 ? -6.669 -18.266 -8.693 1.00 53.34 215 PRO A C 1
ATOM 1652 O O . PRO A 1 215 ? -6.070 -18.707 -7.710 1.00 53.34 215 PRO A O 1
ATOM 1655 N N . THR A 1 216 ? -7.991 -18.449 -8.824 1.00 50.06 216 THR A N 1
ATOM 1656 C CA . THR A 1 216 ? -8.895 -18.894 -7.736 1.00 50.06 216 THR A CA 1
ATOM 1657 C C . THR A 1 216 ? -8.642 -20.278 -7.157 1.00 50.06 216 THR A C 1
ATOM 1659 O O . THR A 1 216 ? -9.224 -20.625 -6.130 1.00 50.06 216 THR A O 1
ATOM 1662 N N . ARG A 1 217 ? -7.792 -21.101 -7.776 1.00 46.59 217 ARG A N 1
ATOM 1663 C CA . ARG A 1 217 ? -7.579 -22.479 -7.309 1.00 46.59 217 ARG A CA 1
ATOM 1664 C C . ARG A 1 217 ? -6.654 -22.586 -6.099 1.00 46.59 217 ARG A C 1
ATOM 1666 O O . ARG A 1 217 ? -6.617 -23.647 -5.478 1.00 46.59 217 ARG A O 1
ATOM 1673 N N . THR A 1 218 ? -5.917 -21.533 -5.746 1.00 45.78 218 THR A N 1
ATOM 1674 C CA . THR A 1 218 ? -4.994 -21.555 -4.602 1.00 45.78 218 THR A CA 1
ATOM 1675 C C . THR A 1 218 ? -5.523 -20.744 -3.426 1.00 45.78 218 THR A C 1
ATOM 1677 O O . THR A 1 218 ? -5.603 -19.520 -3.479 1.00 45.78 218 THR A O 1
ATOM 1680 N N . VAL A 1 219 ? -5.829 -21.440 -2.328 1.00 44.00 219 VAL A N 1
ATOM 1681 C CA . VAL A 1 219 ? -6.083 -20.834 -1.015 1.00 44.00 219 VAL A CA 1
ATOM 1682 C C . VAL A 1 219 ? -4.880 -19.959 -0.628 1.00 44.00 219 VAL A C 1
ATOM 1684 O O . VAL A 1 219 ? -3.756 -20.454 -0.589 1.00 44.00 219 VAL A O 1
ATOM 1687 N N . GLY A 1 220 ? -5.115 -18.672 -0.342 1.00 46.91 220 GLY A N 1
ATOM 1688 C CA . GLY A 1 220 ? -4.066 -17.708 0.037 1.00 46.91 220 GLY A CA 1
ATOM 1689 C C . GLY A 1 220 ? -3.461 -16.889 -1.114 1.00 46.91 220 GLY A C 1
ATOM 1690 O O . GLY A 1 220 ? -2.481 -16.183 -0.893 1.00 46.91 220 GLY A O 1
ATOM 1691 N N . GLY A 1 221 ? -4.019 -16.967 -2.328 1.00 57.03 221 GLY A N 1
ATOM 1692 C CA . GLY A 1 221 ? -3.576 -16.178 -3.483 1.00 57.03 221 GLY A CA 1
ATOM 1693 C C . GLY A 1 221 ? -4.621 -15.176 -3.975 1.00 57.03 221 GLY A C 1
ATOM 1694 O O . GLY A 1 221 ? -5.818 -15.427 -3.886 1.00 57.03 221 GLY A O 1
ATOM 1695 N N . GLY A 1 222 ? -4.171 -14.033 -4.493 1.00 68.19 222 GLY A N 1
ATOM 1696 C CA . GLY A 1 222 ? -5.006 -13.031 -5.167 1.00 68.19 222 GLY A CA 1
ATOM 1697 C C . GLY A 1 222 ? -4.969 -11.636 -4.542 1.00 68.19 222 GLY A C 1
ATOM 1698 O O . GLY A 1 222 ? -4.576 -10.692 -5.221 1.00 68.19 222 GLY A O 1
ATOM 1699 N N . LEU A 1 223 ? -5.335 -11.496 -3.265 1.00 79.06 223 LEU A N 1
ATOM 1700 C CA . L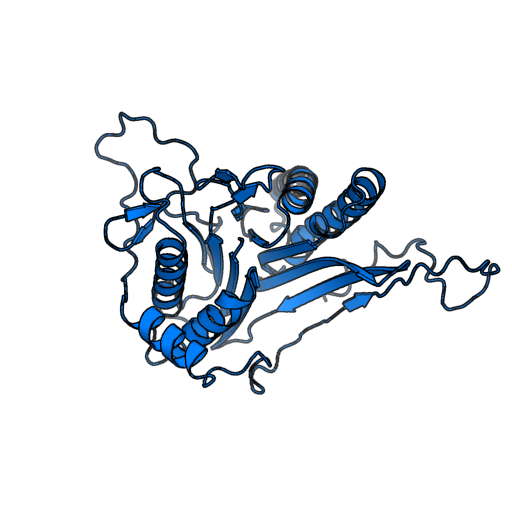EU A 1 223 ? -5.580 -10.196 -2.627 1.00 79.06 223 LEU A CA 1
ATOM 1701 C C . LEU A 1 223 ? -5.088 -10.165 -1.173 1.00 79.06 223 LEU A C 1
ATOM 1703 O O . LEU A 1 223 ? -5.445 -11.022 -0.366 1.00 79.06 223 LEU A O 1
ATOM 1707 N N . ALA A 1 224 ? -4.323 -9.133 -0.823 1.00 82.31 224 ALA A N 1
ATOM 1708 C CA . ALA A 1 224 ? -3.945 -8.815 0.547 1.00 82.31 224 ALA A CA 1
ATOM 1709 C C . ALA A 1 224 ? -4.595 -7.498 0.971 1.00 82.31 224 ALA A C 1
ATOM 1711 O O . ALA A 1 224 ? -4.475 -6.489 0.278 1.00 82.31 224 ALA A O 1
ATOM 1712 N N . LEU A 1 225 ? -5.242 -7.506 2.135 1.00 84.75 225 LEU A N 1
ATOM 1713 C CA . LEU A 1 225 ? -5.863 -6.334 2.738 1.00 84.75 225 LEU A CA 1
ATOM 1714 C C . LEU A 1 225 ? -5.396 -6.211 4.180 1.00 84.75 225 LEU A C 1
ATOM 1716 O O . LEU A 1 225 ? -5.418 -7.188 4.930 1.00 84.75 225 LEU A O 1
ATOM 1720 N N . GLY A 1 226 ? -5.026 -5.003 4.586 1.00 86.19 226 GLY A N 1
ATOM 1721 C CA . GLY A 1 226 ? -4.706 -4.732 5.977 1.00 86.19 226 GLY A CA 1
ATOM 1722 C C . GLY A 1 226 ? -5.106 -3.330 6.403 1.00 86.19 226 GLY A C 1
ATOM 1723 O O . GLY A 1 226 ? -5.257 -2.437 5.571 1.00 86.19 226 GLY A O 1
ATOM 1724 N N . TYR A 1 227 ? -5.325 -3.146 7.701 1.00 86.81 227 TYR A N 1
ATOM 1725 C CA . TYR A 1 227 ? -5.809 -1.886 8.253 1.00 86.81 227 TYR A CA 1
ATOM 1726 C C . TYR A 1 227 ? -5.331 -1.652 9.686 1.00 86.81 227 TYR A C 1
ATOM 1728 O O . TYR A 1 227 ? -5.025 -2.582 10.435 1.00 86.81 227 TYR A O 1
ATOM 1736 N N . ILE A 1 228 ? -5.346 -0.388 10.096 1.00 85.50 228 ILE A N 1
ATOM 1737 C CA . ILE A 1 228 ? -5.222 0.018 11.491 1.00 85.50 228 ILE A CA 1
ATOM 1738 C C . ILE A 1 228 ? -6.074 1.258 11.757 1.00 85.50 228 ILE A C 1
ATOM 1740 O O . ILE A 1 228 ? -5.973 2.273 11.069 1.00 85.50 228 ILE A O 1
ATOM 1744 N N . ASN A 1 229 ? -6.909 1.192 12.789 1.00 85.56 229 ASN A N 1
ATOM 1745 C CA . ASN A 1 229 ? -7.690 2.332 13.258 1.00 85.56 229 ASN A CA 1
ATOM 1746 C C . ASN A 1 229 ? -6.995 3.043 14.420 1.00 85.56 229 ASN A C 1
ATOM 1748 O O . ASN A 1 229 ? -6.197 2.466 15.160 1.00 85.56 229 ASN A O 1
ATOM 1752 N N . HIS A 1 230 ? -7.340 4.311 14.613 1.00 82.50 230 HIS A N 1
ATOM 1753 C CA . HIS A 1 230 ? -6.882 5.108 15.739 1.00 82.50 230 HIS A CA 1
ATOM 1754 C C . HIS A 1 230 ? -7.226 4.413 17.064 1.00 82.50 230 HIS A C 1
ATOM 1756 O O . HIS A 1 230 ? -8.341 3.927 17.256 1.00 82.50 230 HIS A O 1
ATOM 1762 N N . GLY A 1 231 ? -6.254 4.364 17.975 1.00 79.06 231 GLY A N 1
ATOM 1763 C CA . GLY A 1 231 ? -6.369 3.668 19.258 1.00 79.06 231 GLY A CA 1
ATOM 1764 C C . GLY A 1 231 ? -6.106 2.160 19.200 1.00 79.06 231 GLY A C 1
ATOM 1765 O O . GLY A 1 231 ? -6.011 1.537 20.253 1.00 79.06 231 GLY A O 1
ATOM 1766 N N . GLN A 1 232 ? -5.944 1.558 18.014 1.00 80.50 232 GLN A N 1
ATOM 1767 C CA . GLN A 1 232 ? -5.517 0.162 17.920 1.00 80.50 232 GLN A CA 1
ATOM 1768 C C . GLN A 1 232 ? -3.993 0.043 18.088 1.00 80.50 232 GLN A C 1
ATOM 1770 O O . GLN A 1 232 ? -3.248 0.853 17.528 1.00 80.50 232 GLN A O 1
ATOM 1775 N N . PRO A 1 233 ? -3.517 -0.971 18.832 1.00 79.75 233 PRO A N 1
ATOM 1776 C CA . PRO A 1 233 ? -2.095 -1.122 19.125 1.00 79.75 233 PRO A CA 1
ATOM 1777 C C . PRO A 1 233 ? -1.303 -1.742 17.969 1.00 79.75 233 PRO A C 1
ATOM 1779 O O . PRO A 1 233 ? -0.099 -1.521 17.878 1.00 79.75 233 PRO A O 1
ATOM 1782 N N . LEU A 1 234 ? -1.961 -2.528 17.110 1.00 84.31 234 LEU A N 1
ATOM 1783 C CA . LEU A 1 234 ? -1.318 -3.351 16.088 1.00 84.31 234 LEU A CA 1
ATOM 1784 C C . LEU A 1 234 ? -2.036 -3.251 14.745 1.00 84.31 234 LEU A C 1
ATOM 1786 O O . LEU A 1 234 ? -3.270 -3.285 14.699 1.00 84.31 234 LEU A O 1
ATOM 1790 N N . PHE A 1 235 ? -1.257 -3.211 13.666 1.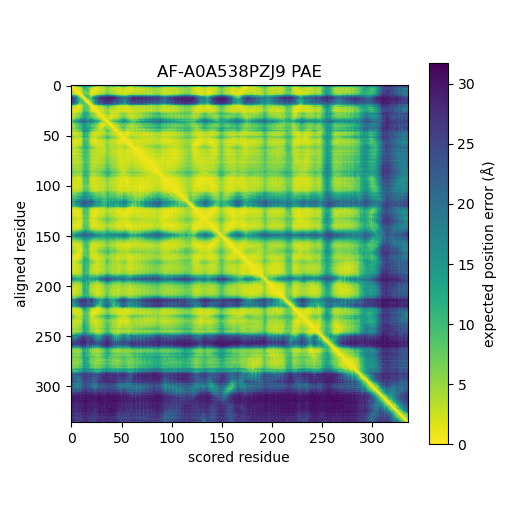00 85.62 235 PHE A N 1
ATOM 1791 C CA . PHE A 1 235 ? -1.749 -3.329 12.298 1.00 85.62 235 PHE A CA 1
ATOM 1792 C C . PHE A 1 235 ? -2.351 -4.719 12.058 1.00 85.62 235 PHE A C 1
ATOM 1794 O O . PHE A 1 235 ? -1.742 -5.737 12.393 1.00 85.62 235 PHE A O 1
ATOM 1801 N N . GLN A 1 236 ? -3.559 -4.760 11.501 1.00 83.44 236 GLN A N 1
ATOM 1802 C CA . GLN A 1 236 ? -4.351 -5.976 11.339 1.00 83.44 236 GLN A CA 1
ATOM 1803 C C . GLN A 1 236 ? -4.315 -6.465 9.891 1.00 83.44 236 GLN A C 1
ATOM 1805 O O . GLN A 1 236 ? -4.432 -5.677 8.954 1.00 83.44 236 GLN A O 1
ATOM 1810 N N . TRP A 1 237 ? -4.217 -7.784 9.725 1.00 84.38 237 TRP A N 1
ATOM 1811 C CA . TRP A 1 237 ? -4.300 -8.481 8.439 1.00 84.38 237 TRP A CA 1
ATOM 1812 C C . TRP A 1 237 ? -5.447 -9.493 8.507 1.00 84.38 237 TRP A C 1
ATOM 1814 O O . TRP A 1 237 ? -5.205 -10.662 8.822 1.00 84.38 237 TRP A O 1
ATOM 1824 N N . PRO A 1 238 ? -6.705 -9.049 8.331 1.00 78.06 238 PRO A N 1
ATOM 1825 C CA . PRO A 1 238 ? -7.853 -9.939 8.420 1.00 78.06 238 PRO A CA 1
ATOM 1826 C C . PRO A 1 238 ? -7.823 -10.998 7.314 1.00 78.06 238 PRO A C 1
ATOM 1828 O O . PRO A 1 238 ? -7.367 -10.751 6.199 1.00 78.06 238 PRO A O 1
ATOM 1831 N N . ILE A 1 239 ? -8.390 -12.165 7.615 1.00 79.12 239 ILE A N 1
ATOM 1832 C CA . ILE A 1 239 ? -8.874 -13.074 6.576 1.00 79.12 239 ILE A CA 1
ATOM 1833 C C . ILE A 1 239 ? -10.123 -12.416 5.987 1.00 79.12 239 ILE A C 1
ATOM 1835 O O . ILE A 1 239 ? -11.022 -12.051 6.749 1.00 79.12 239 ILE A O 1
ATOM 1839 N N . ILE A 1 240 ? -10.186 -12.257 4.669 1.00 79.12 240 ILE A N 1
ATOM 1840 C CA . ILE A 1 240 ? -11.318 -11.614 3.988 1.00 79.12 240 ILE A CA 1
ATOM 1841 C C . ILE A 1 240 ? -12.053 -12.617 3.103 1.00 79.12 240 ILE A C 1
ATOM 1843 O O . ILE A 1 240 ? -11.441 -13.527 2.554 1.00 79.12 240 ILE A O 1
ATOM 1847 N N . GLU A 1 241 ? -13.364 -12.452 2.967 1.00 79.88 241 GLU A N 1
ATOM 1848 C CA . GLU A 1 241 ? -14.198 -13.212 2.035 1.00 79.88 241 GLU A CA 1
ATOM 1849 C C . GLU A 1 241 ? -14.854 -12.240 1.050 1.00 79.88 241 GLU A C 1
ATOM 1851 O O . GLU A 1 241 ? -15.576 -11.335 1.475 1.00 79.88 241 GLU A O 1
ATOM 1856 N N . VAL A 1 242 ? -14.610 -12.425 -0.248 1.00 78.38 242 VAL A N 1
ATOM 1857 C CA . VAL A 1 242 ? -15.235 -11.658 -1.337 1.00 78.38 242 VAL A CA 1
ATOM 1858 C C . VAL A 1 242 ? -15.931 -12.659 -2.246 1.00 78.38 242 VAL A C 1
ATOM 1860 O O . VAL A 1 242 ? -15.285 -13.574 -2.743 1.00 78.38 242 VAL A O 1
ATOM 1863 N N . ASP A 1 243 ? -17.244 -12.523 -2.437 1.00 80.56 243 ASP A N 1
ATOM 1864 C CA . ASP A 1 243 ? -18.011 -13.411 -3.327 1.00 80.56 243 ASP A CA 1
ATOM 1865 C C . ASP A 1 243 ? -17.791 -14.916 -3.031 1.00 80.56 243 ASP A C 1
ATOM 1867 O O . ASP A 1 243 ? -17.511 -15.726 -3.912 1.00 80.56 243 ASP A O 1
ATOM 1871 N N . GLY A 1 244 ? -17.791 -15.285 -1.742 1.00 77.56 244 GLY A N 1
ATOM 1872 C CA . GLY A 1 244 ? -17.547 -16.657 -1.276 1.00 77.56 244 GLY A CA 1
ATOM 1873 C C . GLY A 1 244 ? -16.088 -17.137 -1.340 1.00 77.56 244 GLY A C 1
ATOM 1874 O O . GLY A 1 244 ? -15.791 -18.224 -0.843 1.00 77.56 244 GLY A O 1
ATOM 1875 N N . HIS A 1 245 ? -15.168 -16.340 -1.890 1.00 76.75 245 HIS A N 1
ATOM 1876 C CA . HIS A 1 245 ? -13.743 -16.661 -1.976 1.00 76.75 245 HIS A CA 1
ATOM 1877 C C . HIS A 1 245 ? -12.985 -16.088 -0.783 1.00 76.75 245 HIS A C 1
ATOM 1879 O O . HIS A 1 245 ? -13.095 -14.901 -0.482 1.00 76.75 245 HIS A O 1
ATOM 1885 N N . VAL A 1 246 ? -12.203 -16.932 -0.105 1.00 76.56 246 VAL A N 1
ATOM 1886 C CA . VAL A 1 246 ? -11.459 -16.561 1.105 1.00 76.56 246 VAL A CA 1
ATOM 1887 C C . VAL A 1 246 ? -10.004 -16.245 0.767 1.00 76.56 246 VAL A C 1
ATOM 1889 O O . VAL A 1 246 ? -9.273 -17.102 0.269 1.00 76.56 246 VAL A O 1
ATOM 1892 N N . PHE A 1 247 ? -9.567 -15.039 1.120 1.00 75.75 247 PHE A N 1
ATOM 1893 C CA . PHE A 1 247 ? -8.194 -14.575 0.969 1.00 75.75 247 PHE A CA 1
ATOM 1894 C C . PHE A 1 247 ? -7.535 -14.423 2.334 1.00 75.75 247 PHE A C 1
ATOM 1896 O O . PHE A 1 247 ? -8.113 -13.895 3.288 1.00 75.75 247 PHE A O 1
ATOM 1903 N N . SER A 1 248 ? -6.294 -14.886 2.417 1.00 71.62 248 SER A N 1
ATOM 1904 C CA . SER A 1 248 ? -5.478 -14.804 3.617 1.00 71.62 248 SER A CA 1
ATOM 1905 C C . SER A 1 248 ? -4.047 -14.506 3.233 1.00 71.62 248 SER A C 1
ATOM 1907 O O . SER A 1 248 ? -3.510 -15.099 2.304 1.00 71.62 248 SER A O 1
ATOM 1909 N N . ARG A 1 249 ? -3.420 -13.622 4.007 1.00 65.56 249 ARG A N 1
ATOM 1910 C CA . ARG A 1 249 ? -1.991 -13.324 3.898 1.00 65.56 249 ARG A CA 1
ATOM 1911 C C . ARG A 1 249 ? -1.111 -14.524 4.296 1.00 65.56 249 ARG A C 1
ATOM 1913 O O . ARG A 1 249 ? 0.076 -14.542 3.985 1.00 65.56 249 ARG A O 1
ATOM 1920 N N . ALA A 1 250 ? -1.652 -15.501 5.030 1.00 50.91 250 ALA A N 1
ATOM 1921 C CA . ALA A 1 250 ? -0.885 -16.647 5.508 1.00 50.91 250 ALA A CA 1
ATOM 1922 C C . ALA A 1 250 ? -0.584 -17.633 4.364 1.00 50.91 250 ALA A C 1
ATOM 1924 O O . ALA A 1 250 ? -1.498 -18.153 3.731 1.00 50.91 250 ALA A O 1
ATOM 1925 N N . LEU A 1 251 ? 0.706 -17.923 4.155 1.00 43.88 251 LEU A N 1
ATOM 1926 C CA . LEU A 1 251 ? 1.229 -18.758 3.061 1.00 43.88 251 LEU A CA 1
ATOM 1927 C C . LEU A 1 251 ? 0.754 -20.224 3.082 1.00 43.88 251 LEU A C 1
ATOM 1929 O O . LEU A 1 251 ? 0.913 -20.922 2.083 1.00 43.88 251 LEU A O 1
ATOM 1933 N N . GLN A 1 252 ? 0.188 -20.719 4.188 1.00 37.06 252 GLN A N 1
ATOM 1934 C CA . GLN A 1 252 ? -0.328 -22.085 4.263 1.00 37.06 252 GLN A CA 1
ATOM 1935 C C . GLN A 1 252 ? -1.341 -22.234 5.405 1.00 37.06 252 GLN A C 1
ATOM 1937 O O . GLN A 1 252 ? -1.038 -21.919 6.556 1.00 37.06 252 GLN A O 1
ATOM 1942 N N . TYR A 1 253 ? -2.531 -22.757 5.104 1.00 48.00 253 TYR A N 1
ATOM 1943 C CA . TYR A 1 253 ? -3.433 -23.279 6.131 1.00 48.00 253 TYR A CA 1
ATOM 1944 C C . TYR A 1 253 ? -3.036 -24.724 6.463 1.00 48.00 253 TYR A C 1
ATOM 1946 O O . TYR A 1 253 ? -2.928 -25.546 5.550 1.00 48.00 253 TYR A O 1
ATOM 1954 N N . PRO A 1 254 ? -2.870 -25.094 7.743 1.00 41.16 254 PRO A N 1
ATOM 1955 C CA . PRO A 1 254 ? -2.930 -26.494 8.138 1.00 41.16 254 PRO A CA 1
ATOM 1956 C C . PRO A 1 254 ? -4.326 -27.047 7.806 1.00 41.16 254 PRO A C 1
ATOM 1958 O O . PRO A 1 254 ? -5.327 -26.483 8.242 1.00 41.16 254 PRO A O 1
ATOM 1961 N N . MET A 1 255 ? -4.402 -28.162 7.070 1.00 39.69 255 MET A N 1
ATOM 1962 C CA . MET A 1 255 ? -5.657 -28.795 6.609 1.00 39.69 255 MET A CA 1
ATOM 1963 C C . MET A 1 255 ? -6.638 -29.221 7.727 1.00 39.69 255 MET A C 1
ATOM 1965 O O . MET A 1 255 ? -7.760 -29.608 7.426 1.00 39.69 255 MET A O 1
ATOM 1969 N N . ASN A 1 256 ? -6.260 -29.122 9.006 1.00 46.94 256 ASN A N 1
ATOM 1970 C CA . ASN A 1 256 ? -7.039 -29.599 10.156 1.00 46.94 256 ASN A CA 1
ATOM 1971 C C . ASN A 1 256 ? -7.385 -28.477 11.151 1.00 46.94 256 ASN A C 1
ATOM 1973 O O . ASN A 1 256 ? -7.044 -28.566 12.331 1.00 46.94 256 ASN A O 1
ATOM 1977 N N . LEU A 1 257 ? -8.048 -27.408 10.709 1.00 48.47 257 LEU A N 1
ATOM 1978 C CA . LEU A 1 257 ? -8.458 -26.321 11.606 1.00 48.47 257 LEU A CA 1
ATOM 1979 C C . LEU A 1 257 ? -9.966 -26.346 11.868 1.00 48.47 257 LEU A C 1
ATOM 1981 O O . LEU A 1 257 ? -10.772 -25.808 11.114 1.00 48.47 257 LEU A O 1
ATOM 1985 N N . GLY A 1 258 ? -10.322 -27.011 12.968 1.00 40.62 258 GLY A N 1
ATOM 1986 C CA . GLY A 1 258 ? -11.670 -27.064 13.518 1.00 40.62 258 GLY A CA 1
ATOM 1987 C C . GLY A 1 258 ? -12.141 -25.740 14.131 1.00 40.62 258 GLY A C 1
ATOM 1988 O O . GLY A 1 258 ? -11.355 -24.864 14.492 1.00 40.62 258 GLY A O 1
ATOM 1989 N N . THR A 1 259 ? -13.467 -25.635 14.222 1.00 42.91 259 THR A N 1
ATOM 1990 C CA . THR A 1 259 ? -14.287 -24.749 15.068 1.00 42.91 259 THR A CA 1
ATOM 1991 C C . THR A 1 259 ? -13.510 -23.856 16.050 1.00 42.91 259 THR A C 1
ATOM 1993 O O . THR A 1 259 ? -13.115 -24.312 17.119 1.00 42.91 259 THR A O 1
ATOM 1996 N N . GLY A 1 260 ? -13.334 -22.572 15.714 1.00 49.78 260 GLY A N 1
ATOM 1997 C CA . GLY A 1 260 ? -12.740 -21.573 16.619 1.00 49.78 260 GLY A CA 1
ATOM 1998 C C . GLY A 1 260 ? -11.835 -20.528 15.959 1.00 49.78 260 GLY A C 1
ATOM 1999 O O . GLY A 1 260 ? -11.500 -19.535 16.596 1.00 49.78 260 GLY A O 1
ATOM 2000 N N . TRP A 1 261 ? -11.462 -20.710 14.689 1.00 57.69 261 TRP A N 1
ATOM 2001 C CA . TRP A 1 261 ? -10.690 -19.715 13.935 1.00 57.69 261 TRP A CA 1
ATOM 2002 C C . TRP A 1 261 ? -11.509 -18.456 13.607 1.00 57.69 261 TRP A C 1
ATOM 2004 O O . TRP A 1 261 ? -12.732 -18.555 13.449 1.00 57.69 261 TRP A O 1
ATOM 2014 N N . PRO A 1 262 ? -10.868 -17.268 13.516 1.00 60.91 262 PRO A N 1
ATOM 2015 C CA . PRO A 1 262 ? -11.574 -16.023 13.247 1.00 60.91 262 PRO A CA 1
ATOM 2016 C C . PRO A 1 262 ? -12.348 -16.151 11.939 1.00 60.91 262 PRO A C 1
ATOM 2018 O O . PRO A 1 262 ? -11.796 -16.520 10.902 1.00 60.91 262 PRO A O 1
ATOM 2021 N N . ARG A 1 263 ? -13.654 -15.879 12.011 1.00 68.31 263 ARG A N 1
ATOM 2022 C CA . ARG A 1 263 ? -14.522 -15.894 10.834 1.00 68.31 263 ARG A CA 1
ATOM 2023 C C . ARG A 1 263 ? -13.986 -14.872 9.825 1.00 68.31 263 ARG A C 1
ATOM 2025 O O . ARG A 1 263 ? -13.690 -13.752 10.252 1.00 68.31 263 ARG A O 1
ATOM 2032 N N . PRO A 1 264 ? -13.876 -15.227 8.531 1.00 75.12 264 PRO A N 1
ATOM 2033 C CA . PRO A 1 264 ? -13.508 -14.269 7.500 1.00 75.12 264 PRO A CA 1
ATOM 2034 C C . PRO A 1 264 ? -14.375 -13.011 7.581 1.00 75.12 264 PRO A C 1
ATOM 2036 O O . PRO A 1 264 ? -15.595 -13.088 7.767 1.00 75.12 264 PRO A O 1
ATOM 2039 N N . MET A 1 265 ? -13.743 -11.849 7.447 1.00 78.50 265 MET A N 1
ATOM 2040 C CA . MET A 1 265 ? -14.446 -10.586 7.284 1.00 78.50 265 MET A CA 1
ATOM 2041 C C . MET A 1 265 ? -15.080 -10.576 5.895 1.00 78.50 265 MET A C 1
ATOM 2043 O O . MET A 1 265 ? -14.376 -10.542 4.887 1.00 78.50 265 MET A O 1
ATOM 2047 N N . LYS A 1 266 ? -16.412 -10.606 5.839 1.00 80.94 266 LYS A N 1
ATOM 2048 C CA . LYS A 1 266 ? -17.136 -10.530 4.569 1.00 80.94 266 LYS A CA 1
ATOM 2049 C C . LYS A 1 266 ? -17.064 -9.113 4.013 1.00 80.94 266 LYS A C 1
ATOM 2051 O O . LYS A 1 266 ? -17.507 -8.168 4.663 1.00 80.94 266 LYS A O 1
ATOM 2056 N N . ILE A 1 267 ? -16.519 -8.990 2.813 1.00 79.06 267 ILE A N 1
ATOM 2057 C CA . ILE A 1 267 ? -16.537 -7.770 2.011 1.00 79.06 267 ILE A CA 1
ATOM 2058 C C . ILE A 1 267 ? -17.854 -7.770 1.239 1.00 79.06 267 ILE A C 1
ATOM 2060 O O . ILE A 1 267 ? -18.191 -8.755 0.578 1.00 79.06 267 ILE A O 1
ATOM 2064 N N . HIS A 1 268 ? -18.621 -6.684 1.339 1.00 80.38 268 HIS A N 1
ATOM 2065 C CA . HIS A 1 268 ? -19.817 -6.528 0.519 1.00 80.38 268 HIS A CA 1
ATOM 2066 C C . HIS A 1 268 ? -19.392 -6.347 -0.939 1.00 80.38 268 HIS A C 1
ATOM 2068 O O . HIS A 1 268 ? -18.865 -5.301 -1.305 1.00 80.38 268 HIS A O 1
ATOM 2074 N N . TYR A 1 269 ? -19.562 -7.393 -1.741 1.00 80.19 269 TYR A N 1
ATOM 2075 C CA . TYR A 1 269 ? -19.133 -7.392 -3.130 1.00 80.19 269 TYR A CA 1
ATOM 2076 C C . TYR A 1 269 ? -20.166 -6.692 -4.019 1.00 80.19 269 TYR A C 1
ATOM 2078 O O . TYR A 1 269 ? -21.332 -7.089 -4.049 1.00 80.19 269 TYR A O 1
ATOM 2086 N N . ASN A 1 270 ? -19.723 -5.671 -4.752 1.00 82.50 270 ASN A N 1
ATOM 2087 C CA . ASN A 1 270 ? -20.514 -4.976 -5.761 1.00 82.50 270 ASN A CA 1
ATOM 2088 C C . ASN A 1 270 ? -19.977 -5.312 -7.167 1.00 82.50 270 ASN A C 1
ATOM 2090 O O . ASN A 1 270 ? -18.979 -4.722 -7.578 1.00 82.50 270 ASN A O 1
ATOM 2094 N N . PRO A 1 271 ? -20.620 -6.216 -7.928 1.00 78.50 271 PRO A N 1
ATOM 2095 C CA . PRO A 1 271 ? -20.136 -6.638 -9.247 1.00 78.50 271 PRO A CA 1
ATOM 2096 C C . PRO A 1 271 ? -20.324 -5.590 -10.352 1.00 78.50 271 PRO A C 1
ATOM 2098 O O . PRO A 1 271 ? -19.773 -5.731 -11.441 1.00 78.50 271 PRO A O 1
ATOM 2101 N N . MET A 1 272 ? -21.140 -4.557 -10.120 1.00 82.75 272 MET A N 1
ATOM 2102 C CA . MET A 1 272 ? -21.486 -3.589 -11.164 1.00 82.75 272 MET A CA 1
ATOM 2103 C C . MET A 1 272 ? -20.458 -2.467 -11.287 1.00 82.75 272 MET A C 1
ATOM 2105 O O . MET A 1 272 ? -20.274 -1.931 -12.379 1.00 82.75 272 MET A O 1
ATOM 2109 N N . ILE A 1 273 ? -19.764 -2.131 -10.194 1.00 80.69 273 ILE A N 1
ATOM 2110 C CA . ILE A 1 273 ? -18.874 -0.968 -10.153 1.00 80.69 273 ILE A CA 1
ATOM 2111 C C . ILE A 1 273 ? -17.728 -1.084 -11.161 1.00 80.69 273 ILE A C 1
ATOM 2113 O O . ILE A 1 273 ? -17.497 -0.153 -11.931 1.00 80.69 273 ILE A O 1
ATOM 2117 N N . PHE A 1 274 ? -17.060 -2.241 -11.220 1.00 81.81 274 PHE A N 1
ATOM 2118 C CA . PHE A 1 274 ? -15.957 -2.458 -12.149 1.00 81.81 274 PHE A CA 1
ATOM 2119 C C . PHE A 1 274 ? -16.444 -2.388 -13.596 1.00 81.81 274 PHE A C 1
ATOM 2121 O O . PHE A 1 274 ? -15.917 -1.603 -14.375 1.00 81.81 274 PHE A O 1
ATOM 2128 N N . ALA A 1 275 ? -17.511 -3.117 -13.935 1.00 81.75 275 ALA A N 1
ATOM 2129 C CA . ALA A 1 275 ? -18.045 -3.159 -15.296 1.00 81.75 275 ALA A CA 1
ATOM 2130 C C . ALA A 1 275 ? -18.535 -1.788 -15.803 1.00 81.75 275 ALA A C 1
ATOM 2132 O O . ALA A 1 275 ? -18.529 -1.526 -17.006 1.00 81.75 275 ALA A O 1
ATOM 2133 N N . GLU A 1 276 ? -19.028 -0.918 -14.921 1.00 84.19 276 GLU A N 1
ATOM 2134 C CA . GLU A 1 276 ? -19.415 0.454 -15.275 1.00 84.19 276 GLU A CA 1
ATOM 2135 C C . GLU A 1 276 ? -18.207 1.370 -15.492 1.00 84.19 276 GLU A C 1
ATOM 2137 O O . GLU A 1 276 ? -18.230 2.220 -16.386 1.00 84.19 276 GLU A O 1
ATOM 2142 N N . ILE A 1 277 ? -17.168 1.221 -14.669 1.00 83.19 277 ILE A N 1
ATOM 2143 C CA . ILE A 1 277 ? -15.943 2.020 -14.761 1.00 83.19 277 ILE A CA 1
ATOM 2144 C C . ILE A 1 277 ? -15.103 1.578 -15.959 1.00 83.19 277 ILE A C 1
ATOM 2146 O O . ILE A 1 277 ? -14.634 2.436 -16.697 1.00 83.19 277 ILE A O 1
ATOM 2150 N N . GLU A 1 278 ? -14.966 0.274 -16.196 1.00 81.25 278 GLU A N 1
ATOM 2151 C CA . GLU A 1 278 ? -14.256 -0.296 -17.346 1.00 81.25 278 GLU A CA 1
ATOM 2152 C C . GLU A 1 278 ? -14.867 0.209 -18.659 1.00 81.25 278 GLU A C 1
ATOM 2154 O O . GLU A 1 278 ? -14.162 0.806 -19.467 1.00 81.25 278 GLU A O 1
ATOM 2159 N N . ARG A 1 279 ? -16.198 0.135 -18.813 1.00 80.94 279 ARG A N 1
ATOM 2160 C CA . ARG A 1 279 ? -16.895 0.714 -19.979 1.00 80.94 279 ARG A CA 1
ATOM 2161 C C . ARG A 1 279 ? -16.647 2.215 -20.131 1.00 80.94 279 ARG A C 1
ATOM 2163 O O . ARG A 1 279 ? -16.425 2.700 -21.234 1.00 80.94 279 ARG A O 1
ATOM 2170 N N . ALA A 1 280 ? -16.671 2.972 -19.033 1.00 78.38 280 ALA A N 1
ATOM 2171 C CA . ALA A 1 280 ? -16.371 4.403 -19.080 1.00 78.38 280 ALA A CA 1
ATOM 2172 C C . ALA A 1 280 ? -14.895 4.691 -19.428 1.00 78.38 280 ALA A C 1
ATOM 2174 O O . ALA A 1 280 ? -14.610 5.721 -20.042 1.00 78.38 280 ALA A O 1
ATOM 2175 N N . HIS A 1 281 ? -13.974 3.801 -19.049 1.00 78.38 281 HIS A N 1
ATOM 2176 C CA . HIS A 1 281 ? -12.559 3.876 -19.400 1.00 78.38 281 HIS A CA 1
ATOM 2177 C C . HIS A 1 281 ? -12.349 3.622 -20.897 1.00 78.38 281 HIS A C 1
ATOM 2179 O O . HIS A 1 281 ? -11.724 4.440 -21.569 1.00 78.38 281 HIS A O 1
ATOM 2185 N N . GLU A 1 282 ? -12.934 2.543 -21.423 1.00 80.31 282 GLU A N 1
ATOM 2186 C CA . GLU A 1 282 ? -12.897 2.179 -22.846 1.00 80.31 282 GLU A CA 1
ATOM 2187 C C . GLU A 1 282 ? -13.526 3.260 -23.739 1.00 80.31 282 GLU A C 1
ATOM 2189 O O . GLU A 1 282 ? -12.988 3.586 -24.796 1.00 80.31 282 GLU A O 1
ATOM 2194 N N . ASP A 1 283 ? -14.609 3.890 -23.274 1.00 79.75 283 ASP A N 1
ATOM 2195 C CA . ASP A 1 283 ? -15.272 5.017 -23.942 1.00 79.75 283 ASP A CA 1
ATOM 2196 C C . ASP A 1 283 ? -14.466 6.338 -23.888 1.00 79.75 283 ASP A C 1
ATOM 2198 O O . ASP A 1 283 ? -14.929 7.365 -24.392 1.00 79.75 283 ASP A O 1
ATOM 2202 N N . GLY A 1 284 ? -13.305 6.368 -23.219 1.00 72.38 284 GLY A N 1
ATOM 2203 C CA . GLY A 1 284 ? -12.483 7.573 -23.048 1.00 72.38 284 GLY A CA 1
ATOM 2204 C C . GLY A 1 284 ? -13.099 8.640 -22.131 1.00 72.38 284 GLY A C 1
ATOM 2205 O O . GLY A 1 284 ? -12.674 9.796 -22.151 1.00 72.38 284 GLY A O 1
ATOM 2206 N N . LYS A 1 285 ? -14.107 8.281 -21.323 1.00 74.12 285 LYS A N 1
ATOM 2207 C CA . LYS A 1 285 ? -14.797 9.194 -20.387 1.00 74.12 285 LYS A CA 1
ATOM 2208 C C . LYS A 1 285 ? -14.053 9.362 -19.061 1.00 74.12 285 LYS A C 1
ATOM 2210 O O . LYS A 1 285 ? -14.401 10.245 -18.278 1.00 74.12 285 LYS A O 1
ATOM 2215 N N . ILE A 1 286 ? -13.047 8.529 -18.803 1.00 66.12 286 ILE A N 1
ATOM 2216 C CA . ILE A 1 286 ? -12.153 8.631 -17.648 1.00 66.12 286 ILE A CA 1
ATOM 2217 C C . ILE A 1 286 ? -10.841 9.240 -18.138 1.00 66.12 286 ILE A C 1
ATOM 2219 O O . ILE A 1 286 ? -10.116 8.624 -18.917 1.00 66.12 286 ILE A O 1
ATOM 2223 N N . ALA A 1 287 ? -10.550 10.468 -17.708 1.00 57.38 287 ALA A N 1
ATOM 2224 C CA . ALA A 1 287 ? -9.315 11.148 -18.076 1.00 57.38 287 ALA A CA 1
ATOM 2225 C C . ALA A 1 287 ? -8.089 10.402 -17.522 1.00 57.38 287 ALA A C 1
ATOM 2227 O O . ALA A 1 287 ? -8.089 9.959 -16.372 1.00 57.38 287 ALA A O 1
ATOM 2228 N N . SER A 1 288 ? -7.011 10.326 -18.308 1.00 49.59 288 SER A N 1
ATOM 2229 C CA . SER A 1 288 ? -5.695 9.910 -17.819 1.00 49.59 288 SER A CA 1
ATOM 2230 C C . SER A 1 288 ? -5.120 11.004 -16.903 1.00 49.59 288 SER A C 1
ATOM 2232 O O . SER A 1 288 ? -4.465 11.931 -17.368 1.00 49.59 288 SER A O 1
ATOM 2234 N N . SER A 1 289 ? -5.445 10.907 -15.612 1.00 44.66 289 SER A N 1
ATOM 2235 C CA . SER A 1 289 ? -4.870 11.587 -14.439 1.00 44.66 289 SER A CA 1
ATOM 2236 C C . SER A 1 289 ? -4.555 13.096 -14.511 1.00 44.66 289 SER A C 1
ATOM 2238 O O . SER A 1 289 ? -3.602 13.557 -15.137 1.00 44.66 289 SER A O 1
ATOM 2240 N N . SER A 1 290 ? -5.234 13.850 -13.650 1.00 30.92 290 SER A N 1
ATOM 2241 C CA . SER A 1 290 ? -4.601 14.800 -12.723 1.00 30.92 290 SER A CA 1
ATOM 2242 C C . SER A 1 290 ? -5.268 14.595 -11.358 1.00 30.92 290 SER A C 1
ATOM 2244 O O . SER A 1 290 ? -6.450 14.241 -11.336 1.00 30.92 290 SER A O 1
ATOM 2246 N N . PRO A 1 291 ? -4.563 14.766 -10.223 1.00 39.03 291 PRO A N 1
ATOM 2247 C CA . PRO A 1 291 ? -5.208 14.663 -8.918 1.00 39.03 291 PRO A CA 1
ATOM 2248 C C . PRO A 1 291 ? -6.334 15.712 -8.823 1.00 39.03 291 PRO A C 1
ATOM 2250 O O . PRO A 1 291 ? -6.196 16.790 -9.413 1.00 39.03 291 PRO A O 1
ATOM 2253 N N . PRO A 1 292 ? -7.443 15.433 -8.111 1.00 35.72 292 PRO A N 1
ATOM 2254 C CA . PRO A 1 292 ? -8.545 16.380 -7.994 1.00 35.72 292 PRO A CA 1
ATOM 2255 C C . PRO A 1 292 ? -8.049 17.737 -7.461 1.00 35.72 292 PRO A C 1
ATOM 2257 O O . PRO A 1 292 ? -7.308 17.758 -6.474 1.00 35.72 292 PRO A O 1
ATOM 2260 N N . PRO A 1 293 ? -8.461 18.869 -8.062 1.00 34.16 293 PRO A N 1
ATOM 2261 C CA . PRO A 1 293 ? -7.959 20.201 -7.711 1.00 34.16 293 PRO A CA 1
ATOM 2262 C C . PRO A 1 293 ? -8.310 20.673 -6.285 1.00 34.16 293 PRO A C 1
ATOM 2264 O O . PRO A 1 293 ? -7.711 21.634 -5.805 1.00 34.16 293 PRO A O 1
ATOM 2267 N N . ASP A 1 294 ? -9.216 19.991 -5.577 1.00 32.66 294 ASP A N 1
ATOM 2268 C CA . ASP A 1 294 ? -9.734 20.442 -4.275 1.00 32.66 294 ASP A CA 1
ATOM 2269 C C . ASP A 1 294 ? -9.120 19.754 -3.044 1.00 32.66 294 ASP A C 1
ATOM 2271 O O . ASP A 1 294 ? -9.383 20.152 -1.903 1.00 32.66 294 ASP A O 1
ATOM 2275 N N . LEU A 1 295 ? -8.231 18.776 -3.227 1.00 35.81 295 LEU A N 1
ATOM 2276 C CA . LEU A 1 295 ? -7.441 18.248 -2.118 1.00 35.81 295 LEU A CA 1
ATOM 2277 C C . LEU A 1 295 ? -6.256 19.192 -1.870 1.00 35.81 295 LEU A C 1
ATOM 2279 O O . LEU A 1 295 ? -5.182 19.058 -2.449 1.00 35.81 295 LEU A O 1
ATOM 2283 N N . ARG A 1 296 ? -6.444 20.191 -0.996 1.00 29.38 296 ARG A N 1
ATOM 2284 C CA . ARG A 1 296 ? -5.344 21.021 -0.467 1.00 29.38 296 ARG A CA 1
ATOM 2285 C C . ARG A 1 296 ? -4.453 20.184 0.456 1.00 29.38 296 ARG A C 1
ATOM 2287 O O . ARG A 1 296 ? -4.542 20.270 1.683 1.00 29.38 296 ARG A O 1
ATOM 2294 N N . PHE A 1 297 ? -3.626 19.347 -0.149 1.00 37.28 297 PHE A N 1
ATOM 2295 C CA . PHE A 1 297 ? -2.594 18.573 0.512 1.00 37.28 297 PHE A CA 1
ATOM 2296 C C . PHE A 1 297 ? -1.447 19.476 0.973 1.00 37.28 297 PHE A C 1
ATOM 2298 O O . PHE A 1 297 ? -1.083 20.437 0.297 1.00 37.28 297 PHE A O 1
ATOM 2305 N N . GLU A 1 298 ? -0.820 19.111 2.082 1.00 33.91 298 GLU A N 1
ATOM 2306 C CA . GLU A 1 298 ? 0.599 19.386 2.267 1.00 33.91 298 GLU A CA 1
ATOM 2307 C C . GLU A 1 298 ? 1.341 18.215 1.610 1.00 33.91 298 GLU A C 1
ATOM 2309 O O . GLU A 1 298 ? 1.559 17.183 2.238 1.00 33.91 298 GLU A O 1
ATOM 2314 N N . VAL A 1 299 ? 1.586 18.308 0.295 1.00 33.94 299 VAL A N 1
ATOM 2315 C CA . VAL A 1 299 ? 2.494 17.375 -0.386 1.00 33.94 299 VAL A CA 1
ATOM 2316 C C . VAL A 1 299 ? 3.884 17.985 -0.325 1.00 33.94 299 VAL A C 1
ATOM 2318 O O . VAL A 1 299 ? 4.195 18.904 -1.084 1.00 33.94 299 VAL A O 1
ATOM 2321 N N . THR A 1 300 ? 4.744 17.453 0.534 1.00 38.19 300 THR A N 1
ATOM 2322 C CA . THR A 1 300 ? 6.179 17.728 0.437 1.00 38.19 300 THR A CA 1
ATOM 2323 C C . THR A 1 300 ? 6.761 16.792 -0.616 1.00 38.19 300 THR A C 1
ATOM 2325 O O . THR A 1 300 ? 7.111 15.654 -0.320 1.00 38.19 300 THR A O 1
ATOM 2328 N N . ARG A 1 301 ? 6.810 17.258 -1.868 1.00 32.72 301 ARG A N 1
ATOM 2329 C CA . ARG A 1 301 ? 7.466 16.562 -2.984 1.00 32.72 301 ARG A CA 1
ATOM 2330 C C . ARG A 1 301 ? 8.955 16.881 -2.976 1.00 32.72 301 ARG A C 1
ATOM 2332 O O . ARG A 1 301 ? 9.334 18.008 -3.286 1.00 32.72 301 ARG A O 1
ATOM 2339 N N . SER A 1 302 ? 9.795 15.895 -2.680 1.00 34.19 302 SER A N 1
ATOM 2340 C CA . SER A 1 302 ? 11.239 15.994 -2.923 1.00 34.19 302 SER A CA 1
ATOM 2341 C C . SER A 1 302 ? 11.582 15.214 -4.193 1.00 34.19 302 SER A C 1
ATOM 2343 O O . SER A 1 302 ? 11.387 13.999 -4.250 1.00 34.19 302 SER A O 1
ATOM 2345 N N . TRP A 1 303 ? 12.045 15.932 -5.220 1.00 30.33 303 TRP A N 1
ATOM 2346 C CA . TRP A 1 303 ? 12.545 15.376 -6.479 1.00 30.33 303 TRP A CA 1
ATOM 2347 C C . TRP A 1 303 ? 14.048 15.588 -6.522 1.00 30.33 303 TRP A C 1
ATOM 2349 O O . TRP A 1 303 ? 14.513 16.715 -6.362 1.00 30.33 303 TRP A O 1
ATOM 2359 N N . ASP A 1 304 ? 14.806 14.528 -6.763 1.00 37.34 304 ASP A N 1
ATOM 2360 C CA . ASP A 1 304 ? 16.255 14.629 -6.891 1.00 37.34 304 ASP A CA 1
ATOM 2361 C C . ASP A 1 304 ? 16.693 13.876 -8.154 1.00 37.34 304 ASP A C 1
ATOM 2363 O O . ASP A 1 304 ? 16.764 12.646 -8.175 1.00 37.34 304 ASP A O 1
ATOM 2367 N N . ILE A 1 305 ? 16.913 14.639 -9.229 1.00 36.09 305 ILE A N 1
ATOM 2368 C CA . ILE A 1 305 ? 17.308 14.149 -10.553 1.00 36.09 305 ILE A CA 1
ATOM 2369 C C . ILE A 1 305 ? 18.837 14.151 -10.625 1.00 36.09 305 ILE A C 1
ATOM 2371 O O . ILE A 1 305 ? 19.456 15.210 -10.723 1.00 36.09 305 ILE A O 1
ATOM 2375 N N . ARG A 1 306 ? 19.460 12.968 -10.638 1.00 40.44 306 ARG A N 1
ATOM 2376 C CA . ARG A 1 306 ? 20.887 12.823 -10.965 1.00 40.44 306 ARG A CA 1
ATOM 2377 C C . ARG A 1 306 ? 21.021 12.297 -12.391 1.00 40.44 306 ARG A C 1
ATOM 2379 O O . ARG A 1 306 ? 20.842 11.106 -12.627 1.00 40.44 306 ARG A O 1
ATOM 2386 N N . SER A 1 307 ? 21.343 13.168 -13.348 1.00 33.78 307 SER A N 1
ATOM 2387 C CA . SER A 1 307 ? 21.743 12.730 -14.690 1.00 33.78 307 SER A CA 1
ATOM 2388 C C . SER A 1 307 ? 23.221 12.334 -14.671 1.00 33.78 307 SER A C 1
ATOM 2390 O O . SER A 1 307 ? 24.086 13.193 -14.482 1.00 33.78 307 SER A O 1
ATOM 2392 N N . THR A 1 308 ? 23.541 11.062 -14.893 1.00 33.59 308 THR A N 1
ATOM 2393 C CA . THR A 1 308 ? 24.927 10.620 -15.105 1.00 33.59 308 THR A CA 1
ATOM 2394 C C . THR A 1 308 ? 25.360 10.946 -16.533 1.00 33.59 308 THR A C 1
ATOM 2396 O O . THR A 1 308 ? 25.389 10.073 -17.398 1.00 33.59 308 THR A O 1
ATOM 2399 N N . THR A 1 309 ? 25.698 12.209 -16.792 1.00 32.22 309 THR A N 1
ATOM 2400 C CA . THR A 1 309 ? 26.578 12.537 -17.920 1.00 32.22 309 THR A CA 1
ATOM 2401 C C . THR A 1 309 ? 27.992 12.534 -17.357 1.00 32.22 309 THR A C 1
ATOM 2403 O O . THR A 1 309 ? 28.293 13.330 -16.470 1.00 32.22 309 THR A O 1
ATOM 2406 N N . VAL A 1 310 ? 28.832 11.596 -17.799 1.00 34.62 310 VAL A N 1
ATOM 2407 C CA . VAL A 1 310 ? 30.243 11.510 -17.392 1.00 34.62 310 VAL A CA 1
ATOM 2408 C C . VAL A 1 310 ? 30.968 12.726 -17.970 1.00 34.62 310 VAL A C 1
ATOM 2410 O O . VAL A 1 310 ? 31.422 12.710 -19.109 1.00 34.62 310 VAL A O 1
ATOM 2413 N N . GLY A 1 311 ? 30.999 13.811 -17.204 1.00 29.00 311 GLY A N 1
ATOM 2414 C CA . GLY A 1 311 ? 31.815 14.990 -17.453 1.00 29.00 311 GLY A CA 1
ATOM 2415 C C . GLY A 1 311 ? 32.698 15.213 -16.236 1.00 29.00 311 GLY A C 1
ATOM 2416 O O . GLY A 1 311 ? 32.198 15.234 -15.113 1.00 29.00 311 GLY A O 1
ATOM 2417 N N . GLU A 1 312 ? 34.006 15.327 -16.457 1.00 33.91 312 GLU A N 1
ATOM 2418 C CA . GLU A 1 312 ? 34.985 15.705 -15.438 1.00 33.91 312 GLU A CA 1
ATOM 2419 C C . GLU A 1 312 ? 34.552 17.029 -14.789 1.00 33.91 312 GLU A C 1
ATOM 2421 O O . GLU A 1 312 ? 34.669 18.096 -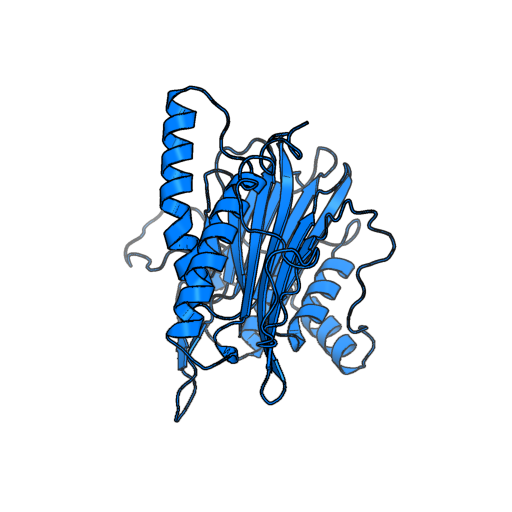15.390 1.00 33.91 312 GLU A O 1
ATOM 2426 N N . LEU A 1 313 ? 34.001 16.969 -13.576 1.00 31.75 313 LEU A N 1
ATOM 2427 C CA . LEU A 1 313 ? 33.589 18.150 -12.824 1.00 31.75 313 LEU A CA 1
ATOM 2428 C C . LEU A 1 313 ? 34.602 18.417 -11.714 1.00 31.75 313 LEU A C 1
ATOM 2430 O O . LEU A 1 313 ? 34.820 17.598 -10.822 1.00 31.75 313 LEU A O 1
ATOM 2434 N N . ALA A 1 314 ? 35.248 19.577 -11.824 1.00 30.00 314 ALA A N 1
ATOM 2435 C CA . ALA A 1 314 ? 36.242 20.077 -10.892 1.00 30.00 314 ALA A CA 1
ATOM 2436 C C . ALA A 1 314 ? 35.643 20.310 -9.495 1.00 30.00 314 ALA A C 1
ATOM 2438 O O . ALA A 1 314 ? 34.494 20.733 -9.348 1.00 30.00 314 ALA A O 1
ATOM 2439 N N . VAL A 1 315 ? 36.457 20.062 -8.467 1.00 28.42 315 VAL A N 1
ATOM 2440 C CA . VAL A 1 315 ? 36.130 20.313 -7.057 1.00 28.42 315 VAL A CA 1
ATOM 2441 C C . VAL A 1 315 ? 35.736 21.787 -6.891 1.00 28.42 315 VAL A C 1
ATOM 2443 O O . VAL A 1 315 ? 36.587 22.667 -7.006 1.00 28.42 315 VAL A O 1
ATOM 2446 N N . GLY A 1 316 ? 34.444 22.046 -6.653 1.00 30.66 316 GLY A N 1
ATOM 2447 C CA . GLY A 1 316 ? 33.893 23.393 -6.455 1.00 30.66 316 GLY A CA 1
ATOM 2448 C C . GLY A 1 316 ? 32.658 23.769 -7.290 1.00 30.66 316 GLY A C 1
ATOM 2449 O O . GLY A 1 316 ? 32.198 24.901 -7.159 1.00 30.66 316 GLY A O 1
ATOM 2450 N N . ASP A 1 317 ? 32.098 22.884 -8.126 1.00 28.98 317 ASP A N 1
ATOM 2451 C CA . ASP A 1 317 ? 30.831 23.176 -8.824 1.00 28.98 317 ASP A CA 1
ATOM 2452 C C . ASP A 1 317 ? 29.632 23.119 -7.844 1.00 28.98 317 ASP A C 1
ATOM 2454 O O . ASP A 1 317 ? 29.399 22.070 -7.239 1.00 28.98 317 ASP A O 1
ATOM 2458 N N . PRO A 1 318 ? 28.829 24.191 -7.692 1.00 31.62 318 PRO A N 1
ATOM 2459 C CA . PRO A 1 318 ? 27.655 24.225 -6.808 1.00 31.62 318 PRO A CA 1
ATOM 2460 C C . PRO A 1 318 ? 26.513 23.271 -7.215 1.00 31.62 318 PRO A C 1
ATOM 2462 O O . PRO A 1 318 ? 25.504 23.198 -6.516 1.00 31.62 318 PRO A O 1
ATOM 2465 N N . ARG A 1 319 ? 26.647 22.528 -8.323 1.00 31.86 319 ARG A N 1
ATOM 2466 C CA . ARG A 1 319 ? 25.756 21.410 -8.693 1.00 31.86 319 ARG A CA 1
ATOM 2467 C C . ARG A 1 319 ? 26.163 20.062 -8.088 1.00 31.86 319 ARG A C 1
ATOM 2469 O O . ARG A 1 319 ? 25.395 19.105 -8.173 1.00 31.86 319 ARG A O 1
ATOM 2476 N N . LEU A 1 320 ? 27.333 19.974 -7.455 1.00 25.19 320 LEU A N 1
ATOM 2477 C CA . LEU A 1 320 ? 27.703 18.852 -6.597 1.00 25.19 320 LEU A CA 1
ATOM 2478 C C . LEU A 1 320 ? 27.104 19.083 -5.209 1.00 25.19 320 LEU A C 1
ATOM 2480 O O . LEU A 1 320 ? 27.707 19.727 -4.353 1.00 25.19 320 LEU A O 1
ATOM 2484 N N . ILE A 1 321 ? 25.923 18.511 -4.968 1.00 28.17 321 ILE A N 1
ATOM 2485 C CA . ILE A 1 321 ? 25.507 18.213 -3.597 1.00 28.17 321 ILE A CA 1
ATOM 2486 C C . ILE A 1 321 ? 26.469 17.133 -3.106 1.00 28.17 321 ILE A C 1
ATOM 2488 O O . ILE A 1 321 ? 26.332 15.948 -3.420 1.00 28.17 321 ILE A O 1
ATOM 2492 N N . VAL A 1 322 ? 27.504 17.585 -2.404 1.00 24.84 322 VAL A N 1
ATOM 2493 C CA . VAL A 1 322 ? 28.381 16.751 -1.596 1.00 24.84 322 VAL A CA 1
ATOM 2494 C C . VAL A 1 322 ? 27.474 15.929 -0.686 1.00 24.84 322 VAL A C 1
ATOM 2496 O O . VAL A 1 322 ? 26.776 16.473 0.164 1.00 24.84 322 VAL A O 1
ATOM 2499 N N . ILE A 1 323 ? 27.470 14.610 -0.883 1.00 33.78 323 ILE A N 1
ATOM 2500 C CA . ILE A 1 323 ? 26.956 13.660 0.103 1.00 33.78 323 ILE A CA 1
ATOM 2501 C C . ILE A 1 323 ? 27.953 13.713 1.260 1.00 33.78 323 ILE A C 1
ATOM 2503 O O . ILE A 1 323 ? 28.937 12.978 1.298 1.00 33.78 323 ILE A O 1
ATOM 2507 N N . GLY A 1 324 ? 27.766 14.690 2.138 1.00 24.41 324 GLY A N 1
ATOM 2508 C CA . GLY A 1 324 ? 28.625 14.946 3.277 1.00 24.41 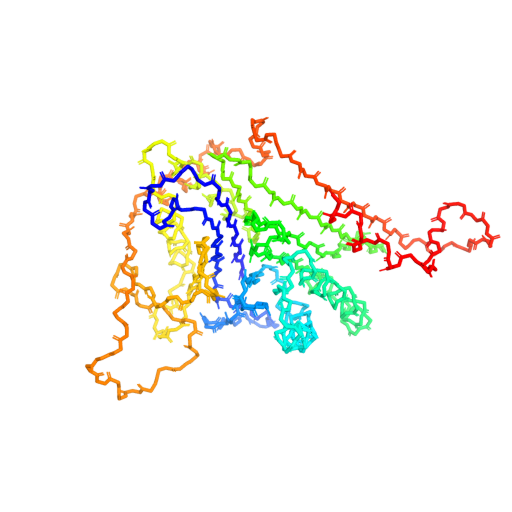324 GLY A CA 1
ATOM 2509 C C . GLY A 1 324 ? 27.776 15.463 4.421 1.00 24.41 324 GLY A C 1
ATOM 2510 O O . GLY A 1 324 ? 27.347 16.605 4.405 1.00 24.41 324 GLY A O 1
ATOM 2511 N N . GLN A 1 325 ? 27.568 14.603 5.416 1.00 28.64 325 GLN A N 1
ATOM 2512 C CA . GLN A 1 325 ? 27.171 14.965 6.782 1.00 28.64 325 GLN A CA 1
ATOM 2513 C C . GLN A 1 325 ? 25.775 15.579 7.037 1.00 28.64 325 GLN A C 1
ATOM 2515 O O . GLN A 1 325 ? 25.582 16.138 8.112 1.00 28.64 325 GLN A O 1
ATOM 2520 N N . GLU A 1 326 ? 24.772 15.416 6.168 1.00 31.67 326 GLU A N 1
ATOM 2521 C CA . GLU A 1 326 ? 23.415 15.959 6.429 1.00 31.67 326 GLU A CA 1
ATOM 2522 C C . GLU A 1 326 ? 22.286 14.925 6.622 1.00 31.67 326 GLU A C 1
ATOM 2524 O O . GLU A 1 326 ? 21.128 15.302 6.787 1.00 31.67 326 GLU A O 1
ATOM 2529 N N . ASP A 1 327 ? 22.583 13.627 6.747 1.00 32.56 327 ASP A N 1
ATOM 2530 C CA . ASP A 1 327 ? 21.549 12.613 7.058 1.00 32.56 327 ASP A CA 1
ATOM 2531 C C . ASP A 1 327 ? 21.018 12.683 8.506 1.00 32.56 327 ASP A C 1
ATOM 2533 O O . ASP A 1 327 ? 20.134 11.920 8.894 1.00 32.56 327 ASP A O 1
ATOM 2537 N N . GLN A 1 328 ? 21.521 13.614 9.321 1.00 28.80 328 GLN A N 1
ATOM 2538 C CA . GLN A 1 328 ? 21.114 13.762 10.720 1.00 28.80 328 GLN A CA 1
ATOM 2539 C C . GLN A 1 328 ? 20.023 14.824 10.940 1.00 28.80 328 GLN A C 1
ATOM 2541 O O . GLN A 1 328 ? 19.423 14.848 12.006 1.00 28.80 328 GLN A O 1
ATOM 2546 N N . TRP A 1 329 ? 19.719 15.667 9.943 1.00 26.27 329 TRP A N 1
ATOM 2547 C CA . TRP A 1 329 ? 18.832 16.832 10.121 1.00 26.27 329 TRP A CA 1
ATOM 2548 C C . TRP A 1 329 ? 17.402 16.616 9.593 1.00 26.27 329 TRP A C 1
ATOM 2550 O O . TRP A 1 329 ? 16.493 17.377 9.920 1.00 26.27 329 TRP A O 1
ATOM 2560 N N . LEU A 1 330 ? 17.160 15.547 8.827 1.00 31.78 330 LEU A N 1
ATOM 2561 C CA . LEU A 1 330 ? 15.835 15.217 8.274 1.00 31.78 330 LEU A CA 1
ATOM 2562 C C . LEU A 1 330 ? 14.912 14.459 9.244 1.00 31.78 330 LEU A C 1
ATOM 2564 O O . LEU A 1 330 ? 13.735 14.261 8.937 1.00 31.78 330 LEU A O 1
ATOM 2568 N N . LEU A 1 331 ? 15.425 14.053 10.409 1.00 31.62 331 LEU A N 1
ATOM 2569 C CA . LEU A 1 331 ? 14.612 13.498 11.493 1.00 31.62 331 LEU A CA 1
ATOM 2570 C C . LEU A 1 331 ? 14.020 14.595 12.390 1.00 31.62 331 LEU A C 1
ATOM 2572 O O . LEU A 1 331 ? 12.896 14.432 12.848 1.00 31.62 331 LEU A O 1
ATOM 2576 N N . ASP A 1 332 ? 14.704 15.730 12.557 1.00 27.05 332 ASP A N 1
ATOM 2577 C CA . ASP A 1 332 ? 14.273 16.774 13.500 1.00 27.05 332 ASP A CA 1
ATOM 2578 C C . ASP A 1 332 ? 13.344 17.830 12.870 1.00 27.05 332 ASP A C 1
ATOM 2580 O O . ASP A 1 332 ? 12.536 18.440 13.565 1.00 27.05 332 ASP A O 1
ATOM 2584 N N . ALA A 1 333 ? 13.400 18.043 11.550 1.00 27.75 333 ALA A N 1
ATOM 2585 C CA . ALA A 1 333 ? 12.663 19.139 10.906 1.00 27.75 333 ALA A CA 1
ATOM 2586 C C . ALA A 1 333 ? 11.178 18.843 10.597 1.00 27.75 333 ALA A C 1
ATOM 2588 O O . ALA A 1 333 ? 10.438 19.761 10.253 1.00 27.75 333 ALA A O 1
ATOM 2589 N N . LEU A 1 334 ? 10.729 17.587 10.710 1.00 31.39 334 LEU A N 1
ATOM 2590 C CA . LEU A 1 334 ? 9.319 17.196 10.522 1.00 31.39 334 LEU A CA 1
ATOM 2591 C C . LEU A 1 334 ? 8.588 16.889 11.842 1.00 31.39 334 LEU A C 1
ATOM 2593 O O . LEU A 1 334 ? 7.388 16.614 11.811 1.00 31.39 334 LEU A O 1
ATOM 2597 N N . ASP A 1 335 ? 9.299 16.950 12.974 1.00 31.36 335 ASP A N 1
ATOM 2598 C CA . ASP A 1 335 ? 8.802 16.649 14.326 1.00 31.36 335 ASP A CA 1
ATOM 2599 C C . ASP A 1 335 ? 8.607 17.913 15.206 1.00 31.36 335 ASP A C 1
ATOM 2601 O O . ASP A 1 335 ? 8.365 17.784 16.408 1.00 31.36 335 ASP A O 1
ATOM 2605 N N . ALA A 1 336 ? 8.677 19.123 14.628 1.00 27.84 336 ALA A N 1
ATOM 2606 C CA . ALA A 1 336 ? 8.434 20.397 15.326 1.00 27.84 336 ALA A CA 1
ATOM 2607 C C . ALA A 1 336 ? 6.991 20.910 15.191 1.00 27.84 336 ALA A C 1
ATOM 2609 O O . ALA A 1 336 ? 6.465 20.931 14.053 1.00 27.84 336 ALA A O 1
#

Solvent-accessible surface area (backbone atoms only — not comparable to full-atom values): 18820 Å² total; per-residue (Å²): 99,34,36,16,35,36,34,16,26,26,37,61,94,88,55,60,85,84,41,35,34,18,21,36,40,37,21,46,10,43,42,62,45,85,44,101,88,54,71,44,79,41,40,58,40,84,37,62,44,72,53,54,54,55,24,32,37,24,39,13,60,30,62,64,53,52,50,50,8,46,66,57,22,36,61,59,42,51,51,49,41,52,56,27,52,77,69,74,45,75,73,77,23,39,64,59,52,49,46,42,30,48,54,28,30,54,57,47,44,57,55,43,52,78,74,46,88,55,45,84,63,40,29,33,37,39,39,32,30,17,29,38,82,88,66,48,31,17,39,39,38,40,38,40,36,42,45,74,60,87,96,42,61,44,47,44,42,39,40,45,39,45,59,41,52,87,67,30,67,45,74,52,76,44,46,49,72,88,51,42,59,49,52,53,48,39,40,63,69,13,42,78,93,85,34,55,38,60,34,49,37,52,26,34,52,50,48,56,51,51,75,71,53,78,54,80,87,44,84,30,28,47,54,40,52,35,39,35,50,71,92,56,80,54,52,40,70,61,42,34,23,46,87,89,44,64,26,28,82,56,90,70,80,72,95,80,76,68,95,81,69,85,75,56,47,72,45,66,64,49,82,60,61,41,62,54,41,50,54,34,45,76,70,61,73,53,73,89,77,75,80,70,90,81,69,86,65,67,64,62,70,53,76,61,80,59,75,77,70,97,63,96,74,65,97,81,52,90,84,61,79,71,94,67,93,61,88,75,56,76,69,59,73,78,73,116

Mean predicted aligned error: 12.05 Å

pLDDT: mean 71.06, std 20.26, range [24.41, 96.06]

Foldseek 3Di:
DKKKKKKAAQEDPDDDPLRFGWMKMKIAQWDWDDDPVDIDIDQQHDQKAALAFFKIKGKAAAPVLQVQLRVQLNVVLHVQQVVCVVVVHDHAFLVVSVVSSLVRSVVVLVVVVVVDVDQSNWWMKMKMWGAGPVRFTWIKIWTWGWDDDDPWIWTWIKIWIWTADNNDMDMDMDYDLLCRLLLVVQQVVQDPDPHSSVLSSVQLQQVVQVVVPDPQPDAAGTMWMWIDHRPDRGIDTFFAAEPNGTHGSDPDDDPDDDDDDDDHHYRPHDNVSNVVSNVCVVVVVRDSDDPPPPPPTPIPMDIDIDTPPPDPDDDPDPVPPPPPDDPVPVVPPVVD

=== Feature glossary ===
The record interleaves many kinds of information about one protein. Here is each kind framed as the question it answers.

Q: Are the domains correctly placed relative to each other?
A: Predicted aligned error is AlphaFold's pairwise confidence. Unlike pLDDT (per-residue), PAE is per-residue-pair and captures whether two parts of the structure are correctly placed relative to each other. Units are ångströms of expected positional error.

Q: Which residues are in helices, strands, or loops?
A: Eight-state secondary structure (DSSP): H is the canonical α-helix, G the tighter 3₁₀-helix, I the wider π-helix; E/B are β-structure, T and S are turns and bends, and '-' is everything else. DSSP derives these from the pattern of main-chain N–H···O=C hydrogen bonds, not from the sequence.

Q: What if only a Cα trace is available?
A: P-SEA three-state annotation labels each residue as helix, strand, or coil based purely on the geometry of the Cα trace. It serves as a fallback when the full backbone (and thus DSSP) is unavailable.

Q: What are the backbone torsion angles?
A: φ (phi) and ψ (psi) are the two rotatable backbone dihedrals per residue: φ is the C(i-1)–N–Cα–C torsion, ψ is the N–Cα–C–N(i+1) torsion, both in degrees on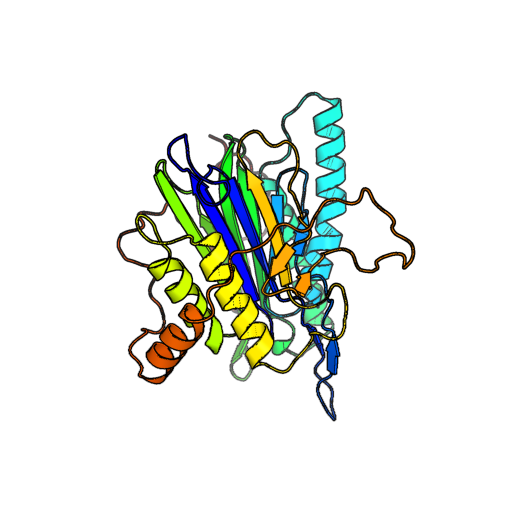 (−180°, 180°]. α-helical residues cluster near (−60°, −45°); β-strand residues near (−120°, +130°). A Ramachandran plot is simply a scatter of (φ, ψ) for every residue.

Q: What known structures does this most resemble?
A: Structural nearest neighbors (via Foldseek easy-search vs the PDB). Reported per hit: target PDB id, E-value, and alignment TM-score. A TM-score above ~0.5 is the conventional threshold for 'same fold'.

Q: What family and function is it annotated with?
A: Database cross-references. InterPro integrates a dozen domain/family signature databases into unified entries with residue-range hits. GO terms attach function/process/location labels with evidence codes. CATH codes position the fold in a four-level structural taxonomy. Organism is the NCBI-taxonomy species name.

Q: Which residues are buried vs exposed?
A: Solvent accessibility: the surface area of each residue that a 1.4 Å water probe can touch, in Å². When only backbone atoms are present the absolute values are lower than full-atom SASA (side chains contribute most of the area) and are flagged as backbone-only.

Q: What do the diagnostic plots show?
A: Three diagnostic plots accompany the record. The Cα contact map visualizes the tertiary structure as a 2D adjacency matrix (8 Å cutoff, sequence-local contacts suppressed). The Ramachandran plot shows the distribution of backbone (φ, ψ) torsions, with points in the α and β basins reflecting secondary structure content. The PAE plot shows AlphaFold's inter-residue confidence as a color matrix.

Q: What is the amino-acid chain?
A: The amino-acid sequence is the protein's primary structure: the linear order of residues from the N-terminus to the C-terminus, written in one-letter code. Everything else here — the 3D coordinates, the secondary structure, the domain annotations — is ultimately a consequence of this string.

Q: What do the rendered images show?
A: The six renders are orthographic views along the three Cartesian axes in both directions. Representation (cartoon, sticks, or surface) and color scheme (sequence-rainbow or by-chain) vary across proteins so the training set covers all the common visualization conventions.

Q: Where is each backbone atom in 3D?
A: The mmCIF table is the protein's shape written out atom by atom. For each backbone N, Cα, C, and carbonyl O, it records an (x, y, z) coordinate triple in Å plus the residue type, chain letter, and residue number.

Q: How mobile is each atom in the crystal?
A: For experimental (PDB) structures, the B-factor (temperature factor) quantifies the positional spread of each atom in the crystal — a combination of thermal vibration and static disorder — in units of Å². High B-factors mark flexible loops or poorly resolved regions; low B-factors mark the rigid, well-ordered core.

Q: How big and how compact is the whole molecule?
A: Three whole-structure scalars: the radius of gyration (RMS distance of Cα from centroid, in Å), the count of Cα–Cα contacts (pairs closer than 8 Å and separated by more than four residues in sequence — i.e. tertiary, not local, contacts), and the bounding-box dimensions. Together they distinguish compact globular folds from extended fibres or disordered chains.

Q: What does the local fold look like, residue by residue?
A: A 3Di character summarizes, for each residue, the relative orientation of the Cα frame of its nearest spatial neighbor. Because it encodes fold topology rather than chemistry, 3Di alignments detect remote structural similarity that sequence alignment misses.

Q: How confident is the AlphaFold model at each residue?
A: For AlphaFold models, the B-factor field carries pLDDT — the model's own estimate of local accuracy on a 0–100 scale. Regions with pLDDT<50 should be treated as essentially unmodeled; they often correspond to intrinsically disordered segments.